Protein AF-A0A6L6PCW2-F1 (afdb_monomer)

InterPro domains:
  IPR013424 PEP-CTERM protein-sorting domain [PF07589] (324-346)
  IPR013424 PEP-CTERM protein-sorting domain [TIGR02595] (325-348)
  IPR026588 Choice-of-anchor A domain [PF20597] (72-314)
  IPR026588 Choice-of-anchor A domain [TIGR04215] (75-320)

Secondary structure (DSSP, 8-state):
------------------TTSSSSSSHHHHHHHHHHHHHHHHHHHHHHHTTSSSSTTS-----PPPPPPHHHHHHH-SEEEEEEEEESS-B-S-EEEEEEEE--EESSS--PPP-SS-SEEEEEEEEE--EEE-TT--EEEEEEE---EEETTS--EEESSS---THHHHHHHHHHHHHHHTPPPBSEEEE-S-GGGEEEEE-S-TTPEEEEEEEHHHHHT-SBEEEEE--SEEEEEEE--SS-SS--EEE--SB----STTGGGEEEEESS-SEEEESSEESEEEEEEEEEEESS-EES-EEEEEEEES--EE-----S-PPPP---SHHHHHHHHHHHHHHHHHHHTT-

Structure (mmCIF, N/CA/C/O backbone):
data_AF-A0A6L6PCW2-F1
#
_entry.id   AF-A0A6L6PCW2-F1
#
loop_
_atom_site.group_PDB
_atom_site.id
_atom_site.type_symbol
_atom_site.label_atom_id
_atom_site.label_alt_id
_atom_site.label_comp_id
_atom_site.label_asym_id
_atom_site.label_entity_id
_atom_site.label_seq_id
_atom_site.pdbx_PDB_ins_code
_atom_site.Cartn_x
_atom_site.Cartn_y
_atom_site.Cartn_z
_atom_site.occupancy
_atom_site.B_iso_or_equiv
_atom_site.auth_seq_id
_atom_site.auth_comp_id
_atom_site.auth_asym_id
_atom_site.auth_atom_id
_atom_site.pdbx_PDB_model_num
ATOM 1 N N . MET A 1 1 ? 15.221 -26.697 -112.611 1.00 39.97 1 MET A N 1
ATOM 2 C CA . MET A 1 1 ? 14.916 -28.064 -113.085 1.00 39.97 1 MET A CA 1
ATOM 3 C C . MET A 1 1 ? 13.738 -28.580 -112.277 1.00 39.97 1 MET A C 1
ATOM 5 O O . MET A 1 1 ? 13.744 -28.432 -111.066 1.00 39.97 1 MET A O 1
ATOM 9 N N . ALA A 1 2 ? 12.695 -29.015 -112.978 1.00 36.78 2 ALA A N 1
ATOM 10 C CA . ALA A 1 2 ? 11.359 -29.371 -112.488 1.00 36.78 2 ALA A CA 1
ATOM 11 C C . ALA A 1 2 ? 11.315 -30.821 -111.896 1.00 36.78 2 ALA A C 1
ATOM 13 O O . ALA A 1 2 ? 12.379 -31.428 -111.807 1.00 36.78 2 ALA A O 1
ATOM 14 N N . PRO A 1 3 ? 10.147 -31.467 -111.656 1.00 58.50 3 PRO A N 1
ATOM 15 C CA . PRO A 1 3 ? 9.115 -31.248 -110.613 1.00 58.50 3 PRO A CA 1
ATOM 16 C C . PRO A 1 3 ? 8.552 -32.595 -110.027 1.00 58.50 3 PRO A C 1
ATOM 18 O O . PRO A 1 3 ? 9.081 -33.658 -110.331 1.00 58.50 3 PRO A O 1
ATOM 21 N N . GLY A 1 4 ? 7.425 -32.580 -109.278 1.00 33.62 4 GLY A N 1
ATOM 22 C CA . GLY A 1 4 ? 6.479 -33.731 -109.146 1.00 33.62 4 GLY A CA 1
ATOM 23 C C . GLY A 1 4 ? 5.941 -34.003 -107.717 1.00 33.62 4 GLY A C 1
ATOM 24 O O . GLY A 1 4 ? 6.739 -34.365 -106.867 1.00 33.62 4 GLY A O 1
ATOM 25 N N . ILE A 1 5 ? 4.684 -33.697 -107.317 1.00 42.94 5 ILE A N 1
ATOM 26 C CA . ILE A 1 5 ? 3.360 -34.346 -107.609 1.00 42.94 5 ILE A CA 1
ATOM 27 C C . ILE A 1 5 ? 3.237 -35.749 -106.949 1.00 42.94 5 ILE A C 1
ATOM 29 O O . ILE A 1 5 ? 4.167 -36.525 -107.088 1.00 42.94 5 ILE A O 1
ATOM 33 N N . ALA A 1 6 ? 2.156 -36.272 -106.339 1.00 44.19 6 ALA A N 1
ATOM 34 C CA . ALA A 1 6 ? 0.897 -35.846 -105.701 1.00 44.19 6 ALA A CA 1
ATOM 35 C C . ALA A 1 6 ? 0.120 -37.133 -105.249 1.00 44.19 6 ALA A C 1
ATOM 37 O O . ALA A 1 6 ? 0.319 -38.189 -105.836 1.00 44.19 6 ALA A O 1
ATOM 38 N N . GLN A 1 7 ? -0.827 -36.994 -104.298 1.00 42.78 7 GLN A N 1
ATOM 39 C CA . GLN A 1 7 ? -2.126 -37.716 -104.127 1.00 42.78 7 GLN A CA 1
ATOM 40 C C . GLN A 1 7 ? -2.282 -39.243 -103.841 1.00 42.78 7 GLN A C 1
ATOM 42 O O . GLN A 1 7 ? -1.849 -40.080 -104.622 1.00 42.78 7 GLN A O 1
ATOM 47 N N . ARG A 1 8 ? -3.145 -39.575 -102.844 1.00 35.34 8 ARG A N 1
ATOM 48 C CA . ARG A 1 8 ? -4.395 -40.424 -102.885 1.00 35.34 8 ARG A CA 1
ATOM 49 C C . ARG A 1 8 ? -4.879 -40.742 -101.442 1.00 35.34 8 ARG A C 1
ATOM 51 O O . ARG A 1 8 ? -4.065 -41.176 -100.645 1.00 35.34 8 ARG A O 1
ATOM 58 N N . GLN A 1 9 ? -6.070 -40.357 -100.946 1.00 37.22 9 GLN A N 1
ATOM 59 C CA . GLN A 1 9 ? -7.490 -40.726 -101.218 1.00 37.22 9 GLN A CA 1
ATOM 60 C C . GLN A 1 9 ? -8.022 -42.002 -100.498 1.00 37.22 9 GLN A C 1
ATOM 62 O O . GLN A 1 9 ? -7.481 -43.080 -100.699 1.00 37.22 9 GLN A O 1
ATOM 67 N N . GLN A 1 10 ? -9.166 -41.814 -99.797 1.00 39.09 10 GLN A N 1
ATOM 68 C CA . GLN A 1 10 ? -10.304 -42.731 -99.483 1.00 39.09 10 GLN A CA 1
ATOM 69 C C . GLN A 1 10 ? -10.110 -43.853 -98.436 1.00 39.09 10 GLN A C 1
ATOM 71 O O . GLN A 1 10 ? -9.178 -44.632 -98.522 1.00 39.09 10 GLN A O 1
ATOM 76 N N . SER A 1 11 ? -10.875 -43.928 -97.330 1.00 43.06 11 SER A N 1
ATOM 77 C CA . SER A 1 11 ? -12.333 -44.160 -97.129 1.00 43.06 11 SER A CA 1
ATOM 78 C C . SER A 1 11 ? -12.817 -45.567 -97.521 1.00 43.06 11 SER A C 1
ATOM 80 O O . SER A 1 11 ? -12.962 -45.817 -98.712 1.00 43.06 11 SER A O 1
ATOM 82 N N . CYS A 1 12 ? -13.124 -46.445 -96.538 1.00 36.44 12 CYS A N 1
ATOM 83 C CA . CYS A 1 12 ? -14.249 -47.408 -96.592 1.00 36.44 12 CYS A CA 1
ATOM 84 C C . CYS A 1 12 ? -14.454 -48.287 -95.325 1.00 36.44 12 CYS A C 1
ATOM 86 O O . CYS A 1 12 ? -13.491 -48.775 -94.749 1.00 36.44 12 CYS A O 1
ATOM 88 N N . HIS A 1 13 ? -15.741 -48.545 -95.015 1.00 35.66 13 HIS A N 1
ATOM 89 C CA . HIS A 1 13 ? -16.377 -49.690 -94.307 1.00 35.66 13 HIS A CA 1
ATOM 90 C C . HIS A 1 13 ? -15.976 -50.042 -92.853 1.00 35.66 13 HIS A C 1
ATOM 92 O O . HIS A 1 13 ? -14.839 -50.380 -92.573 1.00 35.66 13 HIS A O 1
ATOM 98 N N . LYS A 1 14 ? -16.831 -49.969 -91.813 1.00 42.88 14 LYS A N 1
ATOM 99 C CA . LYS A 1 14 ? -18.214 -50.459 -91.544 1.00 42.88 14 LYS A CA 1
ATOM 100 C C . LYS A 1 14 ? -18.332 -51.998 -91.413 1.00 42.88 14 LYS A C 1
ATOM 102 O O . LYS A 1 14 ? -18.253 -52.703 -92.407 1.00 42.88 14 LYS A O 1
ATOM 107 N N . ASN A 1 15 ? -18.673 -52.433 -90.187 1.00 44.06 15 ASN A N 1
ATOM 108 C CA . ASN A 1 15 ? -19.209 -53.736 -89.732 1.00 44.06 15 ASN A CA 1
ATOM 109 C C . ASN A 1 15 ? -18.279 -54.961 -89.592 1.00 44.06 15 ASN A C 1
ATOM 111 O O . ASN A 1 15 ? -18.190 -55.765 -90.509 1.00 44.06 15 ASN A O 1
ATOM 115 N N . ILE A 1 16 ? -17.809 -55.232 -88.361 1.00 44.75 16 ILE A N 1
ATOM 116 C CA . ILE A 1 16 ? -17.798 -56.595 -87.783 1.00 44.75 16 ILE A CA 1
ATOM 117 C C . ILE A 1 16 ? -18.311 -56.522 -86.340 1.00 44.75 16 ILE A C 1
ATOM 119 O O . ILE A 1 16 ? -17.852 -55.737 -85.515 1.00 44.75 16 ILE A O 1
ATOM 123 N N . SER A 1 17 ? -19.327 -57.336 -86.080 1.00 44.72 17 SER A N 1
ATOM 124 C CA . SER A 1 17 ? -20.213 -57.302 -84.927 1.00 44.72 17 SER A CA 1
ATOM 125 C C . SER A 1 17 ? -19.959 -58.472 -83.963 1.00 44.72 17 SER A C 1
ATOM 127 O O . SER A 1 17 ? -19.547 -59.545 -84.387 1.00 44.72 17 SER A O 1
ATOM 129 N N . ARG A 1 18 ? -20.364 -58.282 -82.701 1.00 46.75 18 ARG A N 1
ATOM 130 C CA . ARG A 1 18 ? -21.086 -59.265 -81.856 1.00 46.75 18 ARG A CA 1
ATOM 131 C C . ARG A 1 18 ? -20.381 -60.429 -81.137 1.00 46.75 18 ARG A C 1
ATOM 133 O O . ARG A 1 18 ? -21.053 -61.052 -80.325 1.00 46.75 18 ARG A O 1
ATOM 140 N N . SER A 1 19 ? -19.072 -60.652 -81.235 1.00 44.97 19 SER A N 1
ATOM 141 C CA . SER A 1 19 ? -18.446 -61.794 -80.513 1.00 44.97 19 SER A CA 1
ATOM 142 C C . SER A 1 19 ? -17.857 -61.503 -79.117 1.00 44.97 19 SER A C 1
ATOM 144 O O . SER A 1 19 ? -17.271 -62.392 -78.510 1.00 44.97 19 SER A O 1
ATOM 146 N N . LYS A 1 20 ? -17.990 -60.286 -78.565 1.00 43.00 20 LYS A N 1
ATOM 147 C CA . LYS A 1 20 ? -17.340 -59.905 -77.284 1.00 43.00 20 LYS A CA 1
ATOM 148 C C . LYS A 1 20 ? -18.228 -59.964 -76.030 1.00 43.00 20 LYS A C 1
ATOM 150 O O . LYS A 1 20 ? -17.746 -5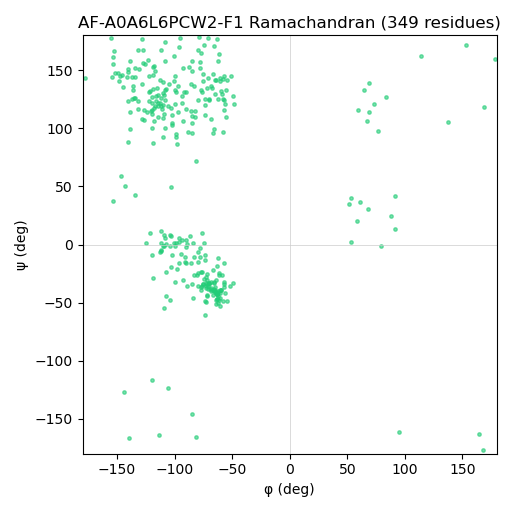9.651 -74.946 1.00 43.00 20 LYS A O 1
ATOM 155 N N . LEU A 1 21 ? -19.499 -60.363 -76.135 1.00 45.53 21 LEU A N 1
ATOM 156 C CA . LEU A 1 21 ? -20.468 -60.138 -75.049 1.00 45.53 21 LEU A CA 1
ATOM 157 C C . LEU A 1 21 ? -20.652 -61.300 -74.050 1.00 45.53 21 LEU A C 1
ATOM 159 O O . LEU A 1 21 ? -21.297 -61.098 -73.030 1.00 45.53 21 LEU A O 1
ATOM 163 N N . LEU A 1 22 ? -20.086 -62.492 -74.271 1.00 42.53 22 LEU A N 1
ATOM 164 C CA . LEU A 1 22 ? -20.399 -63.663 -73.424 1.00 42.53 22 LEU A CA 1
ATOM 165 C C . LEU A 1 22 ? -19.262 -64.188 -72.532 1.00 42.53 22 LEU A C 1
ATOM 167 O O . LEU A 1 22 ? -19.518 -65.024 -71.676 1.00 42.53 22 LEU A O 1
ATOM 171 N N . ILE A 1 23 ? -18.038 -63.659 -72.630 1.00 43.59 23 ILE A N 1
ATOM 172 C CA . ILE A 1 23 ? -16.914 -64.097 -71.768 1.00 43.59 23 ILE A CA 1
ATOM 173 C C . ILE A 1 23 ? -16.726 -63.183 -70.538 1.00 43.59 23 ILE A C 1
ATOM 175 O O . ILE A 1 23 ? -16.109 -63.574 -69.550 1.00 43.59 23 ILE A O 1
ATOM 179 N N . SER A 1 24 ? -17.320 -61.986 -70.527 1.00 41.59 24 SER A N 1
ATOM 180 C CA . SER A 1 24 ? -17.032 -60.982 -69.491 1.00 41.59 24 SER A CA 1
ATOM 181 C C . SER A 1 24 ? -17.923 -61.042 -68.241 1.00 41.59 24 SER A C 1
ATOM 183 O O . SER A 1 24 ? -17.712 -60.256 -67.318 1.00 41.59 24 SER A O 1
ATOM 185 N N . VAL A 1 25 ? -18.913 -61.942 -68.177 1.00 45.19 25 VAL A N 1
ATOM 186 C CA . VAL A 1 25 ? -19.910 -61.942 -67.084 1.00 45.19 25 VAL A CA 1
ATOM 187 C C . VAL A 1 25 ? -19.515 -62.855 -65.913 1.00 45.19 25 VAL A C 1
ATOM 189 O O . VAL A 1 25 ? -19.784 -62.522 -64.762 1.00 45.19 25 VAL A O 1
ATOM 192 N N . SER A 1 26 ? -18.789 -63.954 -66.145 1.00 44.38 26 SER A N 1
ATOM 193 C CA . SER A 1 26 ? -18.484 -64.920 -65.070 1.00 44.38 26 SER A CA 1
ATOM 194 C C . SER A 1 26 ? -17.247 -64.584 -64.224 1.00 44.38 26 SER A C 1
ATOM 196 O O . SER A 1 26 ? -17.112 -65.109 -63.120 1.00 44.38 26 SER A O 1
ATOM 198 N N . PHE A 1 27 ? -16.366 -63.681 -64.673 1.00 44.06 27 PHE A N 1
ATOM 199 C CA . PHE A 1 27 ? -15.178 -63.275 -63.898 1.00 44.06 27 PHE A CA 1
ATOM 200 C C . PHE A 1 27 ? -15.477 -62.180 -62.855 1.00 44.06 27 PHE A C 1
ATOM 202 O O . PHE A 1 27 ? -14.817 -62.105 -61.819 1.00 44.06 27 PHE A O 1
ATOM 209 N N . GLY A 1 28 ? -16.510 -61.360 -63.085 1.00 42.16 28 GLY A N 1
ATOM 210 C CA . GLY A 1 28 ? -16.837 -60.214 -62.228 1.00 42.16 28 GLY A CA 1
ATOM 211 C C . GLY A 1 28 ? -17.516 -60.568 -60.901 1.00 42.16 28 GLY A C 1
ATOM 212 O O . GLY A 1 28 ? -17.425 -59.797 -59.945 1.00 42.16 28 GLY A O 1
ATOM 213 N N . LEU A 1 29 ? -18.177 -61.727 -60.805 1.00 41.62 29 LEU A N 1
ATOM 214 C CA . LEU A 1 29 ? -18.977 -62.068 -59.622 1.00 41.62 29 LEU A CA 1
ATOM 215 C C . LEU A 1 29 ? -18.144 -62.690 -58.488 1.00 41.62 29 LEU A C 1
ATOM 217 O O . LEU A 1 29 ? -18.390 -62.395 -57.320 1.00 41.62 29 LEU A O 1
ATOM 221 N N . LYS A 1 30 ? -17.104 -63.478 -58.810 1.00 45.72 30 LYS A N 1
ATOM 222 C CA . LYS A 1 30 ? -16.202 -64.063 -57.797 1.00 45.72 30 LYS A CA 1
ATOM 223 C C . LYS A 1 30 ? -15.318 -63.014 -57.116 1.00 45.72 30 LYS A C 1
ATOM 225 O O . LYS A 1 30 ? -15.145 -63.073 -55.906 1.00 45.72 30 LYS A O 1
ATOM 230 N N . TRP A 1 31 ? -14.828 -62.017 -57.855 1.00 43.19 31 TRP A N 1
ATOM 231 C CA . TRP A 1 31 ? -14.003 -60.941 -57.285 1.00 43.19 31 TRP A CA 1
ATOM 232 C C . TRP A 1 31 ? -14.785 -60.013 -56.349 1.00 43.19 31 TRP A C 1
ATOM 234 O O . TRP A 1 31 ? -14.243 -59.532 -55.356 1.00 43.19 31 TRP A O 1
ATOM 244 N N . ARG A 1 32 ? -16.076 -59.794 -56.621 1.00 48.28 32 ARG A N 1
ATOM 245 C CA . ARG A 1 32 ? -16.914 -58.907 -55.804 1.00 48.28 32 ARG A CA 1
ATOM 246 C C . ARG A 1 32 ? -17.253 -59.484 -54.430 1.00 48.28 32 ARG A C 1
ATOM 248 O O . ARG A 1 32 ? -17.358 -58.709 -53.486 1.00 48.28 32 ARG A O 1
ATOM 255 N N . LEU A 1 33 ? -17.361 -60.807 -54.286 1.00 45.34 33 LEU A N 1
ATOM 256 C CA . LEU A 1 33 ? -17.686 -61.430 -52.997 1.00 45.34 33 LEU A CA 1
ATOM 257 C C . LEU A 1 33 ? -16.469 -61.526 -52.058 1.00 45.34 33 LEU A C 1
ATOM 259 O O . LEU A 1 33 ? -16.601 -61.320 -50.854 1.00 45.34 33 LEU A O 1
ATOM 263 N N . THR A 1 34 ? -15.270 -61.769 -52.599 1.00 48.59 34 THR A N 1
ATOM 264 C CA . THR A 1 34 ? -14.033 -61.837 -51.799 1.00 48.59 34 THR A CA 1
ATOM 265 C C . THR A 1 34 ? -13.581 -60.454 -51.322 1.00 48.59 34 THR A C 1
ATOM 267 O O . THR A 1 34 ? -13.124 -60.328 -50.189 1.00 48.59 34 THR A O 1
ATOM 270 N N . LEU A 1 35 ? -13.778 -59.404 -52.132 1.00 46.81 35 LEU A N 1
ATOM 271 C CA . LEU A 1 35 ? -13.475 -58.020 -51.748 1.00 46.81 35 LEU A CA 1
ATOM 272 C C . LEU A 1 35 ? -14.444 -57.491 -50.671 1.00 46.81 35 LEU A C 1
ATOM 274 O O . LEU A 1 35 ? -14.038 -56.734 -49.795 1.00 46.81 35 LEU A O 1
ATOM 278 N N . PHE A 1 36 ? -15.713 -57.917 -50.688 1.00 49.19 36 PHE A N 1
ATOM 279 C CA . PHE A 1 36 ? -16.704 -57.499 -49.686 1.00 49.19 36 PHE A CA 1
ATOM 280 C C . PHE A 1 36 ? -16.479 -58.134 -48.304 1.00 49.19 36 PHE A C 1
ATOM 282 O O . PHE A 1 36 ? -16.749 -57.492 -47.287 1.00 49.19 36 PHE A O 1
ATOM 289 N N . LEU A 1 37 ? -15.967 -59.371 -48.233 1.00 48.09 37 LEU A N 1
ATOM 290 C CA . LEU A 1 37 ? -15.667 -60.018 -46.949 1.0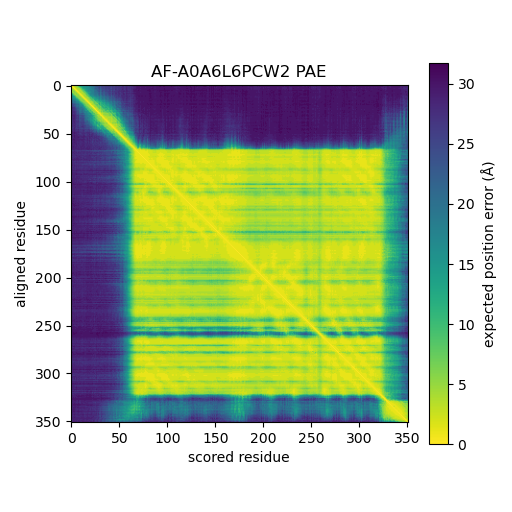0 48.09 37 LEU A CA 1
ATOM 291 C C . LEU A 1 37 ? -14.368 -59.501 -46.309 1.00 48.09 37 LEU A C 1
ATOM 293 O O . LEU A 1 37 ? -14.313 -59.349 -45.089 1.00 48.09 37 LEU A O 1
ATOM 297 N N . THR A 1 38 ? -13.336 -59.187 -47.100 1.00 45.66 38 THR A N 1
ATOM 298 C CA . THR A 1 38 ? -12.069 -58.652 -46.570 1.00 45.66 38 THR A CA 1
ATOM 299 C C . THR A 1 38 ? -12.182 -57.185 -46.163 1.00 45.66 38 THR A C 1
ATOM 301 O O . THR A 1 38 ? -11.612 -56.804 -45.140 1.00 45.66 38 THR A O 1
ATOM 304 N N . LEU A 1 39 ? -12.985 -56.380 -46.871 1.00 43.94 39 LEU A N 1
ATOM 305 C CA . LEU A 1 39 ? -13.234 -54.982 -46.509 1.00 43.94 39 LEU A CA 1
ATOM 306 C C . LEU A 1 39 ? -14.035 -54.860 -45.199 1.00 43.94 39 LEU A C 1
ATOM 308 O O . LEU A 1 39 ? -13.695 -54.037 -44.355 1.00 43.94 39 LEU A O 1
ATOM 312 N N . ASN A 1 40 ? -15.027 -55.726 -44.960 1.00 43.25 40 ASN A N 1
ATOM 313 C CA . ASN A 1 40 ? -15.796 -55.713 -43.707 1.00 43.25 40 ASN A CA 1
ATOM 314 C C . ASN A 1 40 ? -14.988 -56.191 -42.488 1.00 43.25 40 ASN A C 1
ATOM 316 O O . ASN A 1 40 ? -15.167 -55.658 -41.392 1.00 43.25 40 ASN A O 1
ATOM 320 N N . LEU A 1 41 ? -14.058 -57.142 -42.657 1.00 45.84 41 LEU A N 1
ATOM 321 C CA . LEU A 1 41 ? -13.155 -57.542 -41.569 1.00 45.84 41 LEU A CA 1
ATOM 322 C C . LEU A 1 41 ? -12.122 -56.451 -41.237 1.00 45.84 41 LEU A C 1
ATOM 324 O O . LEU A 1 41 ? -11.768 -56.285 -40.069 1.00 45.84 41 LEU A O 1
ATOM 328 N N . LEU A 1 42 ? -11.663 -55.690 -42.238 1.00 45.09 42 LEU A N 1
ATOM 329 C CA . LEU A 1 42 ? -10.766 -54.546 -42.043 1.00 45.09 42 LEU A CA 1
ATOM 330 C C . LEU A 1 42 ? -11.488 -53.343 -41.424 1.00 45.09 42 LEU A C 1
ATOM 332 O O . LEU A 1 42 ? -10.923 -52.709 -40.540 1.00 45.09 42 LEU A O 1
ATOM 336 N N . ILE A 1 43 ? -12.745 -53.083 -41.795 1.00 48.94 43 ILE A N 1
ATOM 337 C CA . ILE A 1 43 ? -13.569 -52.028 -41.183 1.00 48.94 43 ILE A CA 1
ATOM 338 C C . ILE A 1 43 ? -13.918 -52.385 -39.729 1.00 48.94 43 ILE A C 1
ATOM 340 O O . ILE A 1 43 ? -13.811 -51.531 -38.855 1.00 48.94 43 ILE A O 1
ATOM 344 N N . MET A 1 44 ? -14.230 -53.648 -39.415 1.00 45.62 44 MET A N 1
ATOM 345 C CA . MET A 1 44 ? -14.487 -54.069 -38.027 1.00 45.62 44 MET A CA 1
ATOM 346 C C . MET A 1 44 ? -13.226 -54.132 -37.150 1.00 45.62 44 MET A C 1
ATOM 348 O O . MET A 1 44 ? -13.326 -53.934 -35.938 1.00 45.62 44 MET A O 1
ATOM 352 N N . ARG A 1 45 ? -12.037 -54.372 -37.723 1.00 47.22 45 ARG A N 1
ATOM 353 C CA . ARG A 1 45 ? -10.765 -54.253 -36.989 1.00 47.22 45 ARG A CA 1
ATOM 354 C C . ARG A 1 45 ? -10.344 -52.792 -36.826 1.00 47.22 45 ARG A C 1
ATOM 356 O O . ARG A 1 45 ? -9.948 -52.424 -35.731 1.00 47.22 45 ARG A O 1
ATOM 363 N N . ALA A 1 46 ? -10.534 -51.945 -37.838 1.00 42.44 46 ALA A N 1
ATOM 364 C CA . ALA A 1 46 ? -10.284 -50.509 -37.735 1.00 42.44 46 ALA A CA 1
ATOM 365 C C . ALA A 1 46 ? -11.237 -49.819 -36.741 1.00 42.44 46 ALA A C 1
ATOM 367 O O . ALA A 1 46 ? -10.788 -48.972 -35.978 1.00 42.44 46 ALA A O 1
ATOM 368 N N . LEU A 1 47 ? -12.511 -50.226 -36.650 1.00 40.03 47 LEU A N 1
ATOM 369 C CA . LEU A 1 47 ? -13.441 -49.660 -35.661 1.00 40.03 47 LEU A CA 1
ATOM 370 C C . LEU A 1 47 ? -13.152 -50.088 -34.214 1.00 40.03 47 LEU A C 1
ATOM 372 O O . LEU A 1 47 ? -13.490 -49.348 -33.295 1.00 40.03 47 LEU A O 1
ATOM 376 N N . LYS A 1 48 ? -12.517 -51.246 -33.983 1.00 38.69 48 LYS A N 1
ATOM 377 C CA . LYS A 1 48 ? -12.128 -51.664 -32.623 1.00 38.69 48 LYS A CA 1
ATOM 378 C C . LYS A 1 48 ? -10.835 -51.002 -32.144 1.00 38.69 48 LYS A C 1
ATOM 380 O O . LYS A 1 48 ? -10.688 -50.796 -30.944 1.00 38.69 48 LYS A O 1
ATOM 385 N N . THR A 1 49 ? -9.942 -50.604 -33.050 1.00 40.31 49 THR A N 1
ATOM 386 C CA . THR A 1 49 ? -8.706 -49.885 -32.692 1.00 40.31 49 THR A CA 1
ATOM 387 C C . THR A 1 49 ? -8.864 -48.359 -32.691 1.00 40.31 49 THR A C 1
ATOM 389 O O . THR A 1 49 ? -8.047 -47.676 -32.087 1.00 40.31 49 THR A O 1
ATOM 392 N N . LEU A 1 50 ? -9.930 -47.804 -33.287 1.00 38.66 50 LEU A N 1
ATOM 393 C CA . LEU A 1 50 ? -10.206 -46.355 -33.296 1.00 38.66 50 LEU A CA 1
ATOM 394 C C . LEU A 1 50 ? -11.053 -45.863 -32.101 1.00 38.66 50 LEU A C 1
ATOM 396 O O . LEU A 1 50 ? -11.349 -44.676 -32.002 1.00 38.66 50 LEU A O 1
ATOM 400 N N . ALA A 1 51 ? -11.443 -46.753 -31.184 1.00 42.66 51 ALA A N 1
ATOM 401 C CA . ALA A 1 51 ? -12.257 -46.412 -30.010 1.00 42.66 51 ALA A CA 1
ATOM 402 C C . ALA A 1 51 ? -11.449 -46.247 -28.704 1.00 42.66 51 ALA A C 1
ATOM 404 O O . ALA A 1 51 ? -12.030 -45.934 -27.667 1.00 42.66 51 ALA A O 1
ATOM 405 N N . ILE A 1 52 ? -10.123 -46.445 -28.732 1.00 45.72 52 ILE A N 1
ATOM 406 C CA . ILE A 1 52 ? -9.254 -46.380 -27.535 1.00 45.72 52 ILE A CA 1
ATOM 407 C C . ILE A 1 52 ? -8.301 -45.165 -27.568 1.00 45.72 52 ILE A C 1
ATOM 409 O O . ILE A 1 52 ? -7.638 -44.864 -26.581 1.00 45.72 52 ILE A O 1
ATOM 413 N N . SER A 1 53 ? -8.282 -44.383 -28.653 1.00 40.72 53 SER A N 1
ATOM 414 C CA . SER A 1 53 ? -7.346 -43.253 -28.814 1.00 40.72 53 SER A CA 1
ATOM 415 C C . SER A 1 53 ? -7.963 -41.861 -28.610 1.00 40.72 53 SER A C 1
ATOM 417 O O . SER A 1 53 ? -7.245 -40.871 -28.689 1.00 40.72 53 SER A O 1
ATOM 419 N N . THR A 1 54 ? -9.266 -41.747 -28.331 1.00 42.22 54 THR A N 1
ATOM 420 C CA . THR A 1 54 ? -9.986 -40.454 -28.269 1.00 42.22 54 THR A CA 1
ATOM 421 C C . THR A 1 54 ? -10.396 -39.995 -26.865 1.00 42.22 54 THR A C 1
ATOM 423 O O . THR A 1 54 ? -11.046 -38.963 -26.739 1.00 42.22 54 THR A O 1
ATOM 426 N N . VAL A 1 55 ? -10.004 -40.701 -25.796 1.00 42.97 55 VAL A N 1
ATOM 427 C CA . VAL A 1 55 ? -10.346 -40.313 -24.404 1.00 42.97 55 VAL A CA 1
ATOM 428 C C . VAL A 1 55 ? -9.124 -39.870 -23.577 1.00 42.97 55 VAL A C 1
ATOM 430 O O . VAL A 1 55 ? -9.286 -39.345 -22.483 1.00 42.97 55 VAL A O 1
ATOM 433 N N . ALA A 1 56 ? -7.898 -39.992 -24.099 1.00 43.34 56 ALA A N 1
ATOM 434 C CA . ALA A 1 56 ? -6.675 -39.603 -23.379 1.00 43.34 56 ALA A CA 1
ATOM 435 C C . ALA A 1 56 ? -6.227 -38.140 -23.604 1.00 43.34 56 ALA A C 1
ATOM 437 O O . ALA A 1 56 ? -5.183 -37.741 -23.099 1.00 43.34 56 ALA A O 1
ATOM 438 N N . SER A 1 57 ? -6.988 -37.333 -24.349 1.00 44.91 57 SER A N 1
ATOM 439 C CA . SER A 1 57 ? -6.666 -35.924 -24.641 1.00 44.91 57 SER A CA 1
ATOM 440 C C . SER A 1 57 ? -7.341 -34.909 -23.706 1.00 44.91 57 SER A C 1
ATOM 442 O O . SER A 1 57 ? -7.196 -33.706 -23.905 1.00 44.91 57 SER A O 1
ATOM 444 N N . LEU A 1 58 ? -8.053 -35.357 -22.668 1.00 47.41 58 LEU A N 1
ATOM 445 C CA . LEU A 1 58 ? -8.667 -34.480 -21.669 1.00 47.41 58 LEU A CA 1
ATOM 446 C C . LEU A 1 58 ? -7.933 -34.623 -20.331 1.00 47.41 58 LEU A C 1
ATOM 448 O O . LEU A 1 58 ? -7.924 -35.698 -19.742 1.00 47.41 58 LEU A O 1
ATOM 452 N N . ALA A 1 59 ? -7.383 -33.501 -19.862 1.00 47.09 59 ALA A N 1
ATOM 453 C CA . ALA A 1 59 ? -6.709 -33.288 -18.578 1.00 47.09 59 ALA A CA 1
ATOM 454 C C . ALA A 1 59 ? -5.183 -33.498 -18.524 1.00 47.09 59 ALA A C 1
ATOM 456 O O . ALA A 1 59 ? -4.648 -33.925 -17.507 1.00 47.09 59 ALA A O 1
ATOM 457 N N . ALA A 1 60 ? -4.450 -33.040 -19.542 1.00 41.69 60 ALA A N 1
ATOM 458 C CA . ALA A 1 60 ? -3.220 -32.304 -19.241 1.00 41.69 60 ALA A CA 1
ATOM 459 C C . ALA A 1 60 ? -3.625 -30.861 -18.903 1.00 41.69 60 ALA A C 1
ATOM 461 O O . ALA A 1 60 ? -3.484 -29.954 -19.718 1.00 41.69 60 ALA A O 1
ATOM 462 N N . VAL A 1 61 ? -4.238 -30.659 -17.732 1.00 47.72 61 VAL A N 1
ATOM 463 C CA . VAL A 1 61 ? -4.362 -29.306 -17.185 1.00 47.72 61 VAL A CA 1
ATOM 464 C C . VAL A 1 61 ? -2.931 -28.933 -16.833 1.00 47.72 61 VAL A C 1
ATOM 466 O O . VAL A 1 61 ? -2.342 -29.546 -15.944 1.00 47.72 61 VAL A O 1
ATOM 469 N N . SER A 1 62 ? -2.326 -28.022 -17.594 1.00 44.28 62 SER A N 1
ATOM 470 C CA . SER A 1 62 ? -1.077 -27.391 -17.180 1.00 44.28 62 SER A CA 1
ATOM 471 C C . SER A 1 62 ? -1.277 -26.942 -15.739 1.00 44.28 62 SER A C 1
ATOM 473 O O . SER A 1 62 ? -2.226 -26.200 -15.477 1.00 44.28 62 SER A O 1
ATOM 475 N N . ALA A 1 63 ? -0.452 -27.435 -14.814 1.00 40.19 63 ALA A N 1
ATOM 476 C CA . ALA A 1 63 ? -0.401 -26.899 -13.466 1.00 40.19 63 ALA A CA 1
ATOM 477 C C . ALA A 1 63 ? -0.059 -25.414 -13.615 1.00 40.19 63 ALA A C 1
ATOM 479 O O . ALA A 1 63 ? 1.089 -25.059 -13.875 1.00 40.19 63 ALA A O 1
ATOM 480 N N . GLN A 1 64 ? -1.082 -24.560 -13.593 1.00 48.59 64 GLN A N 1
ATOM 481 C CA . GLN A 1 64 ? -0.890 -23.122 -13.560 1.00 48.59 64 GLN A CA 1
ATOM 482 C C . GLN A 1 64 ? -0.074 -22.848 -12.303 1.00 48.59 64 GLN A C 1
ATOM 484 O O . GLN A 1 64 ? -0.394 -23.380 -11.237 1.00 48.59 64 GLN A O 1
ATOM 489 N N . ALA A 1 65 ? 1.013 -22.086 -12.447 1.00 53.53 65 ALA A N 1
ATOM 490 C CA . ALA A 1 65 ? 1.757 -21.602 -11.298 1.00 53.53 65 ALA A CA 1
ATOM 491 C C . ALA A 1 65 ? 0.749 -20.989 -10.319 1.00 53.53 65 ALA A C 1
ATOM 493 O O . ALA A 1 65 ? -0.114 -20.210 -10.732 1.00 53.53 65 ALA A O 1
ATOM 494 N N . ALA A 1 66 ? 0.798 -21.418 -9.058 1.00 64.12 66 ALA A N 1
ATOM 495 C CA . ALA A 1 66 ? -0.111 -20.895 -8.054 1.00 64.12 66 ALA A CA 1
ATOM 496 C C . ALA A 1 66 ? 0.074 -19.374 -7.989 1.00 64.12 66 ALA A C 1
ATOM 498 O O . ALA A 1 66 ? 1.195 -18.893 -7.826 1.00 64.12 66 ALA A O 1
ATOM 499 N N . SER A 1 67 ? -1.018 -18.628 -8.152 1.00 80.12 67 SER A N 1
ATOM 500 C CA . SER A 1 67 ? -1.016 -17.179 -7.971 1.00 80.12 67 SER A CA 1
ATOM 501 C C . SER A 1 67 ? -0.542 -16.843 -6.560 1.00 80.12 67 SER A C 1
ATOM 503 O O . SER A 1 67 ? -0.909 -17.541 -5.609 1.00 80.12 67 SER A O 1
ATOM 505 N N . LEU A 1 68 ? 0.229 -15.764 -6.413 1.00 90.75 68 LEU A N 1
ATOM 506 C CA . LEU A 1 68 ? 0.624 -15.276 -5.097 1.00 90.75 68 LEU A CA 1
ATOM 507 C C . LEU A 1 68 ? -0.619 -15.025 -4.234 1.00 90.75 68 LEU A C 1
ATOM 509 O O . LEU A 1 68 ? -1.593 -14.407 -4.662 1.00 90.75 68 LEU A O 1
ATOM 513 N N . THR A 1 69 ? -0.585 -15.504 -2.999 1.00 93.50 69 THR A N 1
ATOM 514 C CA . THR A 1 69 ? -1.572 -15.144 -1.978 1.00 93.50 69 THR A CA 1
ATOM 515 C C . THR A 1 69 ? -1.254 -13.762 -1.411 1.00 93.50 69 THR A C 1
ATOM 517 O O . THR A 1 69 ? -0.097 -13.338 -1.394 1.00 93.50 69 THR A O 1
ATOM 520 N N . SER A 1 70 ? -2.250 -13.072 -0.851 1.00 94.88 70 SER A N 1
ATOM 521 C CA . SER A 1 70 ? -2.040 -11.771 -0.198 1.00 94.88 70 SER A CA 1
ATOM 522 C C . SER A 1 70 ? -1.009 -11.876 0.933 1.00 94.88 70 SER A C 1
ATOM 524 O O . SER A 1 70 ? -0.168 -10.999 1.077 1.00 94.88 70 SER A O 1
ATOM 526 N N . SER A 1 71 ? -0.989 -12.991 1.676 1.00 94.44 71 SER A N 1
ATOM 527 C CA . SER A 1 71 ? 0.028 -13.247 2.708 1.00 94.44 71 SER A CA 1
ATOM 528 C C . SER A 1 71 ? 1.443 -13.346 2.132 1.00 94.44 71 SER A C 1
ATOM 530 O O . SER A 1 71 ? 2.369 -12.771 2.701 1.00 94.44 71 SER A O 1
ATOM 532 N N . GLN A 1 72 ? 1.631 -14.035 1.001 1.00 94.94 72 GLN A N 1
ATOM 533 C CA . GLN A 1 72 ? 2.936 -14.076 0.333 1.00 94.94 72 GLN A CA 1
ATOM 534 C C . GLN A 1 72 ? 3.358 -12.680 -0.124 1.00 94.94 72 GLN A C 1
ATOM 536 O O . GLN A 1 72 ? 4.517 -12.317 0.056 1.00 94.94 72 GLN A O 1
ATOM 541 N N . ILE A 1 73 ? 2.422 -11.881 -0.639 1.00 97.12 73 ILE A N 1
ATOM 542 C CA . ILE A 1 73 ? 2.716 -10.519 -1.087 1.00 97.12 73 ILE A CA 1
ATOM 543 C C . ILE A 1 73 ? 3.153 -9.636 0.090 1.00 97.12 73 ILE A C 1
ATOM 545 O O . ILE A 1 73 ? 4.237 -9.059 0.040 1.00 97.12 73 ILE A O 1
ATOM 549 N N . LEU A 1 74 ? 2.383 -9.607 1.183 1.00 96.69 74 LEU A N 1
ATOM 550 C CA . LEU A 1 74 ? 2.696 -8.805 2.377 1.00 96.69 74 LEU A CA 1
ATOM 551 C C . LEU A 1 74 ? 4.001 -9.215 3.087 1.00 96.69 74 LEU A C 1
ATOM 553 O O . LEU A 1 74 ? 4.527 -8.455 3.898 1.00 96.69 74 LEU A O 1
ATOM 557 N N . ASN A 1 75 ? 4.507 -10.423 2.821 1.00 95.31 75 ASN A N 1
ATOM 558 C CA . ASN A 1 75 ? 5.748 -10.934 3.403 1.00 95.31 75 ASN A CA 1
ATOM 559 C C . ASN A 1 75 ? 6.972 -10.785 2.494 1.00 95.31 75 ASN A C 1
ATOM 561 O O . ASN A 1 75 ? 8.094 -10.887 2.984 1.00 95.31 75 ASN A O 1
ATOM 565 N N . GLN A 1 76 ? 6.791 -10.633 1.183 1.00 96.12 76 GLN A N 1
ATOM 566 C CA . GLN A 1 76 ? 7.897 -10.605 0.216 1.00 96.12 76 GLN A CA 1
ATOM 567 C C . GLN A 1 76 ? 8.164 -9.210 -0.353 1.00 96.12 76 GLN A C 1
ATOM 569 O O . GLN A 1 76 ? 9.277 -8.949 -0.820 1.00 96.12 76 GLN A O 1
ATOM 574 N N . PHE A 1 77 ? 7.158 -8.336 -0.325 1.00 97.81 77 PHE A N 1
ATOM 575 C CA . PHE A 1 77 ? 7.190 -7.017 -0.943 1.00 97.81 77 PHE A CA 1
ATOM 576 C C . PHE A 1 77 ? 7.005 -5.921 0.095 1.00 97.81 77 PHE A C 1
ATOM 578 O O . PHE A 1 77 ? 6.363 -6.123 1.120 1.00 97.81 77 PHE A O 1
ATOM 585 N N . ASN A 1 78 ? 7.561 -4.753 -0.209 1.00 97.81 78 ASN A N 1
ATOM 586 C CA . ASN A 1 78 ? 7.395 -3.532 0.568 1.00 97.81 78 ASN A CA 1
ATOM 587 C C . ASN A 1 78 ? 6.338 -2.625 -0.073 1.00 97.81 78 ASN A C 1
ATOM 589 O O . ASN A 1 78 ? 5.591 -1.965 0.645 1.00 97.81 78 ASN A O 1
ATOM 593 N N . ALA A 1 79 ? 6.214 -2.645 -1.405 1.00 98.25 79 ALA A N 1
ATOM 594 C CA . ALA A 1 79 ? 5.158 -1.918 -2.097 1.00 98.25 79 ALA A CA 1
ATOM 595 C C . ALA A 1 79 ? 4.663 -2.609 -3.377 1.00 98.25 79 ALA A C 1
ATOM 597 O O . ALA A 1 79 ? 5.445 -3.199 -4.128 1.00 98.25 79 ALA A O 1
ATOM 598 N N . VAL A 1 80 ? 3.361 -2.474 -3.636 1.00 98.75 80 VAL A N 1
ATOM 599 C CA . VAL A 1 80 ? 2.678 -2.832 -4.885 1.00 98.75 80 VAL A CA 1
ATOM 600 C C . VAL A 1 80 ? 1.890 -1.615 -5.365 1.00 98.75 80 VAL A C 1
ATOM 602 O O . VAL A 1 80 ? 0.943 -1.195 -4.709 1.00 98.75 80 VAL A O 1
ATOM 605 N N . ILE A 1 81 ? 2.254 -1.057 -6.518 1.00 98.81 81 ILE A N 1
ATOM 606 C CA . ILE A 1 81 ? 1.655 0.173 -7.049 1.00 98.81 81 ILE A CA 1
ATOM 607 C C . ILE A 1 81 ? 1.094 -0.087 -8.452 1.00 98.81 81 ILE A C 1
ATOM 609 O O . ILE A 1 81 ? 1.840 -0.390 -9.384 1.00 98.81 81 ILE A O 1
ATOM 613 N N . THR A 1 82 ? -0.227 -0.011 -8.628 1.00 98.75 82 THR A N 1
ATOM 614 C CA . THR A 1 82 ? -0.887 -0.425 -9.888 1.00 98.75 82 THR A CA 1
ATOM 615 C C . THR A 1 82 ? -0.798 0.616 -11.008 1.00 98.75 82 THR A C 1
ATOM 617 O O . THR A 1 82 ? -1.016 0.293 -12.178 1.00 98.75 82 THR A O 1
ATOM 620 N N . GLY A 1 83 ? -0.432 1.846 -10.667 1.00 98.69 83 GLY A N 1
ATOM 621 C CA . GLY A 1 83 ? -0.198 2.973 -11.557 1.00 98.69 83 GLY A CA 1
ATOM 622 C C . GLY A 1 83 ? 1.237 3.477 -11.434 1.00 98.69 83 GLY A C 1
ATOM 623 O O . GLY A 1 83 ? 2.184 2.773 -11.790 1.00 98.69 83 GLY A O 1
ATOM 624 N N . ASN A 1 84 ? 1.405 4.718 -10.982 1.00 98.62 84 ASN A N 1
ATOM 625 C CA . ASN A 1 84 ? 2.678 5.428 -11.084 1.00 98.62 84 ASN A CA 1
ATOM 626 C C . ASN A 1 84 ? 3.416 5.508 -9.745 1.00 98.62 84 ASN A C 1
ATOM 628 O O . ASN A 1 84 ? 2.824 5.843 -8.723 1.00 98.62 84 ASN A O 1
ATOM 632 N N . VAL A 1 85 ? 4.734 5.305 -9.777 1.00 98.69 85 VAL A N 1
ATOM 633 C CA . VAL A 1 85 ? 5.644 5.705 -8.694 1.00 98.69 85 VAL A CA 1
ATOM 634 C C . VAL A 1 85 ? 6.500 6.871 -9.157 1.00 98.69 85 VAL A C 1
ATOM 636 O O . VAL A 1 85 ? 7.155 6.795 -10.201 1.00 98.69 85 VAL A O 1
ATOM 639 N N . SER A 1 86 ? 6.521 7.933 -8.354 1.00 98.00 86 SER A N 1
ATOM 640 C CA . SER A 1 86 ? 7.417 9.069 -8.531 1.00 98.00 86 SER A CA 1
ATOM 641 C C . SER A 1 86 ? 7.964 9.535 -7.183 1.00 98.00 86 SER A C 1
ATOM 643 O O . SER A 1 86 ? 7.298 10.270 -6.453 1.00 98.00 86 SER A O 1
ATOM 645 N N . THR A 1 87 ? 9.187 9.131 -6.843 1.00 96.75 87 THR A N 1
ATOM 646 C CA . THR A 1 87 ? 9.812 9.489 -5.562 1.00 96.75 87 THR A CA 1
ATOM 647 C C . THR A 1 87 ? 11.296 9.795 -5.712 1.00 96.75 87 THR A C 1
ATOM 649 O O . THR A 1 87 ? 11.968 9.269 -6.595 1.00 96.75 87 THR A O 1
ATOM 652 N N . THR A 1 88 ? 11.802 10.659 -4.835 1.00 95.62 88 THR A N 1
ATOM 653 C CA . THR A 1 88 ? 13.232 10.961 -4.678 1.00 95.62 88 THR A CA 1
ATOM 654 C C . THR A 1 88 ? 13.830 10.298 -3.438 1.00 95.62 88 THR A C 1
ATOM 656 O O . THR A 1 88 ? 14.959 10.617 -3.074 1.00 95.62 88 THR A O 1
ATOM 659 N N . SER A 1 89 ? 13.071 9.421 -2.781 1.00 96.50 89 SER A N 1
ATOM 660 C CA . SER A 1 89 ? 13.402 8.842 -1.482 1.00 96.50 89 SER A CA 1
ATOM 661 C C . SER A 1 89 ? 13.428 7.322 -1.534 1.00 96.50 89 SER A C 1
ATOM 663 O O . SER A 1 89 ? 12.856 6.701 -2.432 1.00 96.50 89 SER A O 1
ATOM 665 N N . ASP A 1 90 ? 14.126 6.734 -0.571 1.00 96.75 90 ASP A N 1
ATOM 666 C CA . ASP A 1 90 ? 14.439 5.314 -0.554 1.00 96.75 90 ASP A CA 1
ATOM 667 C C . ASP A 1 90 ? 13.186 4.429 -0.447 1.00 96.75 90 ASP A C 1
ATOM 669 O O . ASP A 1 90 ? 12.245 4.712 0.298 1.00 96.75 90 ASP A O 1
ATOM 673 N N . ILE A 1 91 ? 13.210 3.307 -1.169 1.00 97.75 91 ILE A N 1
ATOM 674 C CA . ILE A 1 91 ? 12.308 2.169 -0.970 1.00 97.75 91 ILE A CA 1
ATOM 675 C C . ILE A 1 91 ? 13.173 0.997 -0.506 1.00 97.75 91 ILE A C 1
ATOM 677 O O . ILE A 1 91 ? 13.989 0.474 -1.267 1.00 97.75 91 ILE A O 1
ATOM 681 N N . GLU A 1 92 ? 13.045 0.605 0.759 1.00 97.62 92 GLU A N 1
ATOM 682 C CA . GLU A 1 92 ? 13.973 -0.329 1.404 1.00 97.62 92 GLU A CA 1
ATOM 683 C C . GLU A 1 92 ? 13.793 -1.783 0.950 1.00 97.62 92 GLU A C 1
ATOM 685 O O . GLU A 1 92 ? 14.776 -2.524 0.949 1.00 97.62 92 GLU A O 1
ATOM 690 N N . GLY A 1 93 ? 12.578 -2.193 0.571 1.00 97.50 93 GLY A N 1
ATOM 691 C CA . GLY A 1 93 ? 12.260 -3.572 0.181 1.00 97.50 93 GLY A CA 1
ATOM 692 C C . GLY A 1 93 ? 11.880 -3.736 -1.292 1.00 97.50 93 GLY A C 1
ATOM 693 O O . GLY A 1 93 ? 12.164 -2.876 -2.127 1.00 97.50 93 GLY A O 1
ATOM 694 N N . ARG A 1 94 ? 11.257 -4.874 -1.643 1.00 98.19 94 ARG A N 1
ATOM 695 C CA . ARG A 1 94 ? 10.864 -5.135 -3.040 1.00 98.19 94 ARG A CA 1
ATOM 696 C C . ARG A 1 94 ? 9.692 -4.258 -3.470 1.00 98.19 94 ARG A C 1
ATOM 698 O O . ARG A 1 94 ? 8.679 -4.189 -2.771 1.00 98.19 94 ARG A O 1
ATOM 705 N N . LEU A 1 95 ? 9.813 -3.679 -4.659 1.00 98.56 95 LEU A N 1
ATOM 706 C CA . LEU A 1 95 ? 8.783 -2.892 -5.328 1.00 98.56 95 LEU A CA 1
ATOM 707 C C . LEU A 1 95 ? 8.195 -3.672 -6.508 1.00 98.56 95 LEU A C 1
ATOM 709 O O . LEU A 1 95 ? 8.932 -4.203 -7.343 1.00 98.56 95 LEU A O 1
ATOM 713 N N . VAL A 1 96 ? 6.868 -3.670 -6.607 1.00 98.75 96 VAL A N 1
ATOM 714 C CA . VAL A 1 96 ? 6.124 -3.978 -7.832 1.00 98.75 96 VAL A CA 1
ATOM 715 C C . VAL A 1 96 ?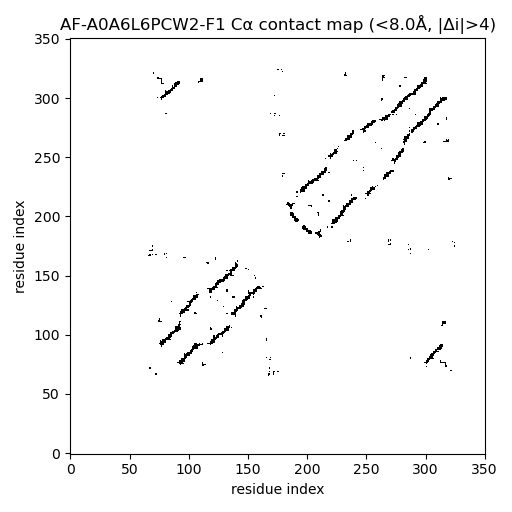 5.396 -2.719 -8.271 1.00 98.75 96 VAL A C 1
ATOM 717 O O . VAL A 1 96 ? 4.692 -2.107 -7.473 1.00 98.75 96 VAL A O 1
ATOM 720 N N . VAL A 1 97 ? 5.551 -2.320 -9.529 1.00 98.81 97 VAL A N 1
ATOM 721 C CA . VAL A 1 97 ? 4.947 -1.090 -10.046 1.00 98.81 97 VAL A CA 1
ATOM 722 C C . VAL A 1 97 ? 4.531 -1.227 -11.505 1.00 98.81 97 VAL A C 1
ATOM 724 O O . VAL A 1 97 ? 5.190 -1.902 -12.292 1.00 98.81 97 VAL A O 1
ATOM 727 N N . ASN A 1 98 ? 3.445 -0.571 -11.906 1.00 98.75 98 ASN A N 1
ATOM 728 C CA . ASN A 1 98 ? 3.100 -0.490 -13.320 1.00 98.75 98 ASN A CA 1
ATOM 729 C C . ASN A 1 98 ? 4.043 0.470 -14.058 1.00 98.75 98 ASN A C 1
ATOM 731 O O . ASN A 1 98 ? 4.811 0.032 -14.909 1.00 98.75 98 ASN A O 1
ATOM 735 N N . ASN A 1 99 ? 4.079 1.749 -13.679 1.00 98.75 99 ASN A N 1
ATOM 736 C CA . ASN A 1 99 ? 5.003 2.726 -14.257 1.00 98.75 99 ASN A CA 1
ATOM 737 C C . ASN A 1 99 ? 5.935 3.317 -13.195 1.00 98.75 99 ASN A C 1
ATOM 739 O O . ASN A 1 99 ? 5.516 4.093 -12.333 1.00 98.75 99 ASN A O 1
ATOM 743 N N . LEU A 1 100 ? 7.225 3.003 -13.292 1.00 98.69 100 LEU A N 1
ATOM 744 C CA . LEU A 1 100 ? 8.258 3.671 -12.509 1.00 98.69 100 LEU A CA 1
ATOM 745 C C . LEU A 1 100 ? 8.677 4.956 -13.233 1.00 98.69 100 LEU A C 1
ATOM 747 O O . LEU A 1 100 ? 9.474 4.920 -14.171 1.00 98.69 100 LEU A O 1
ATOM 751 N N . VAL A 1 101 ? 8.085 6.084 -12.838 1.00 98.50 101 VAL A N 1
ATOM 752 C CA . VAL A 1 101 ? 8.257 7.383 -13.508 1.00 98.50 101 VAL A CA 1
ATOM 753 C C . VAL A 1 101 ? 9.519 8.089 -13.021 1.00 98.50 101 VAL A C 1
ATOM 755 O O . VAL A 1 101 ? 10.299 8.579 -13.836 1.00 98.50 101 VAL A O 1
ATOM 758 N N . GLN A 1 102 ? 9.724 8.107 -11.704 1.00 98.31 102 GLN A N 1
ATOM 759 C CA . GLN A 1 102 ? 10.896 8.677 -11.043 1.00 98.31 102 GLN A CA 1
ATOM 760 C C . GLN A 1 102 ? 11.351 7.730 -9.930 1.00 98.31 102 GLN A C 1
ATOM 762 O O . GLN A 1 102 ? 10.546 7.366 -9.068 1.00 98.31 102 GLN A O 1
ATOM 767 N N . GLY A 1 103 ? 12.623 7.334 -9.975 1.00 95.38 103 GLY A N 1
ATOM 768 C CA . GLY A 1 103 ? 13.258 6.469 -8.984 1.00 95.38 103 GLY A CA 1
ATOM 769 C C . GLY A 1 103 ? 14.264 7.193 -8.087 1.00 95.38 103 GLY A C 1
ATOM 770 O O . GLY A 1 103 ? 14.579 8.371 -8.294 1.00 95.38 103 GLY A O 1
ATOM 771 N N . ALA A 1 104 ? 14.760 6.452 -7.092 1.00 95.25 104 ALA A N 1
ATOM 772 C CA . ALA A 1 104 ? 15.688 6.904 -6.055 1.00 95.25 104 ALA A CA 1
ATOM 773 C C . ALA A 1 104 ? 16.680 5.775 -5.689 1.00 95.25 104 ALA A C 1
ATOM 775 O O . ALA A 1 104 ? 17.325 5.213 -6.576 1.00 95.25 104 ALA A O 1
ATOM 776 N N . THR A 1 105 ? 16.819 5.418 -4.409 1.00 98.06 105 THR A N 1
ATOM 777 C CA . THR A 1 105 ? 17.490 4.176 -3.993 1.00 98.06 105 THR A CA 1
ATOM 778 C C . THR A 1 105 ? 16.451 3.095 -3.732 1.00 98.06 105 THR A C 1
ATOM 780 O O . THR A 1 105 ? 15.435 3.325 -3.082 1.00 98.06 105 THR A O 1
ATOM 783 N N . PHE A 1 106 ? 16.729 1.889 -4.202 1.00 98.44 106 PHE A N 1
ATOM 784 C CA . PHE A 1 106 ? 15.912 0.709 -3.991 1.00 98.44 106 PHE A CA 1
ATOM 785 C C . PHE A 1 106 ? 16.693 -0.335 -3.201 1.00 98.44 106 PHE A C 1
ATOM 787 O O . PHE A 1 106 ? 17.912 -0.477 -3.349 1.00 98.44 106 PHE A O 1
ATOM 794 N N . TYR A 1 107 ? 15.965 -1.126 -2.419 1.00 97.88 107 TYR A N 1
ATOM 795 C CA . TYR A 1 107 ? 16.477 -2.317 -1.751 1.00 97.88 107 TYR A CA 1
ATOM 796 C C . TYR A 1 107 ? 17.622 -2.025 -0.774 1.00 97.88 107 TYR A C 1
ATOM 798 O O . TYR A 1 107 ? 18.583 -2.788 -0.701 1.00 97.88 107 TYR A O 1
ATOM 806 N N . ASN A 1 108 ? 17.571 -0.888 -0.070 1.00 94.19 108 ASN A N 1
ATOM 807 C CA . ASN A 1 108 ? 18.658 -0.414 0.794 1.00 94.19 108 ASN A CA 1
ATOM 808 C C . ASN A 1 108 ? 18.757 -1.179 2.129 1.00 94.19 108 ASN A C 1
ATOM 810 O O . ASN A 1 108 ? 19.855 -1.436 2.619 1.00 94.19 108 ASN A O 1
ATOM 814 N N . ASN A 1 109 ? 17.621 -1.603 2.683 1.00 95.06 109 ASN A N 1
ATOM 815 C CA . ASN A 1 109 ? 17.539 -2.298 3.970 1.00 95.06 109 ASN A CA 1
ATOM 816 C C . ASN A 1 109 ? 16.396 -3.333 3.959 1.00 95.06 109 ASN A C 1
ATOM 818 O O . ASN A 1 109 ? 15.444 -3.232 4.738 1.00 95.06 109 ASN A O 1
ATOM 822 N N . PRO A 1 110 ? 16.451 -4.309 3.038 1.00 94.94 110 PRO A N 1
ATOM 823 C CA . PRO A 1 110 ? 15.351 -5.235 2.833 1.00 94.94 110 PRO A CA 1
ATOM 824 C C . PRO A 1 110 ? 15.171 -6.158 4.043 1.00 94.94 110 PRO A C 1
ATOM 826 O O . PRO A 1 110 ? 16.127 -6.736 4.563 1.00 94.94 110 PRO A O 1
ATOM 829 N N . ARG A 1 111 ? 13.917 -6.328 4.460 1.00 93.88 111 ARG A N 1
ATOM 830 C CA . ARG A 1 111 ? 13.458 -7.255 5.508 1.00 93.88 111 ARG A CA 1
ATOM 831 C C . ARG A 1 111 ? 12.453 -8.287 4.990 1.00 93.88 111 ARG A C 1
ATOM 833 O O . ARG A 1 111 ? 12.137 -9.241 5.705 1.00 93.88 111 ARG A O 1
ATOM 840 N N . GLY A 1 112 ? 11.987 -8.125 3.752 1.00 88.19 112 GLY A N 1
ATOM 841 C CA . GLY A 1 112 ? 11.164 -9.078 3.019 1.00 88.19 112 GLY A CA 1
ATOM 842 C C . GLY A 1 112 ? 11.746 -10.494 3.009 1.00 88.19 112 GLY A C 1
ATOM 843 O O . GLY A 1 112 ? 12.959 -10.695 2.909 1.00 88.19 112 GLY A O 1
ATOM 844 N N . ASN A 1 113 ? 10.866 -11.493 3.052 1.00 92.62 113 ASN A N 1
ATOM 845 C CA . ASN A 1 113 ? 11.249 -12.890 2.869 1.00 92.62 113 ASN A CA 1
ATOM 846 C C . ASN A 1 113 ? 11.862 -13.123 1.478 1.00 92.62 113 ASN A C 1
ATOM 848 O O . ASN A 1 113 ? 11.720 -12.318 0.550 1.00 92.62 113 ASN A O 1
ATOM 852 N N . ALA A 1 114 ? 12.537 -14.264 1.323 1.00 92.00 114 ALA A N 1
ATOM 853 C CA . ALA A 1 114 ? 13.035 -14.701 0.024 1.00 92.00 114 ALA A CA 1
ATOM 854 C C . ALA A 1 114 ? 11.898 -14.751 -1.014 1.00 92.00 114 ALA A C 1
ATOM 856 O O . ALA A 1 114 ? 10.766 -15.132 -0.705 1.00 92.00 114 ALA A O 1
ATOM 857 N N . SER A 1 115 ? 12.217 -14.347 -2.239 1.00 94.69 115 SER A N 1
ATOM 858 C CA . SER A 1 115 ? 11.280 -14.252 -3.353 1.00 94.69 115 SER A CA 1
ATOM 859 C C . SER A 1 115 ? 12.035 -14.440 -4.664 1.00 94.69 115 SER A C 1
ATOM 861 O O . SER A 1 115 ? 13.184 -14.005 -4.769 1.00 94.69 115 SER A O 1
ATOM 863 N N . ASP A 1 116 ? 11.369 -15.031 -5.655 1.00 94.38 116 ASP A N 1
ATOM 864 C CA . ASP A 1 116 ? 11.884 -15.167 -7.025 1.00 94.38 116 ASP A CA 1
ATOM 865 C C . ASP A 1 116 ? 11.864 -13.835 -7.794 1.00 94.38 116 ASP A C 1
ATOM 867 O O . ASP A 1 116 ? 12.406 -13.729 -8.892 1.00 94.38 116 ASP A O 1
ATOM 871 N N . TYR A 1 117 ? 11.235 -12.805 -7.223 1.00 97.06 117 TYR A N 1
ATOM 872 C CA . TYR A 1 117 ? 11.150 -11.477 -7.810 1.00 97.06 117 TYR A CA 1
ATOM 873 C C . TYR A 1 117 ? 12.375 -10.619 -7.485 1.00 97.06 117 TYR A C 1
ATOM 875 O O . TYR A 1 117 ? 12.986 -10.707 -6.411 1.00 97.06 117 TYR A O 1
ATOM 883 N N . SER A 1 118 ? 12.686 -9.727 -8.423 1.00 98.12 118 SER A N 1
ATOM 884 C CA . SER A 1 118 ? 13.756 -8.737 -8.308 1.00 98.12 118 SER A CA 1
ATOM 885 C C . SER A 1 118 ? 13.468 -7.706 -7.209 1.00 98.12 118 SER A C 1
ATOM 887 O O . SER A 1 118 ? 12.366 -7.651 -6.660 1.00 98.12 118 SER A O 1
ATOM 889 N N . ALA A 1 119 ? 14.452 -6.864 -6.887 1.00 98.19 119 ALA A N 1
ATOM 890 C CA . ALA A 1 119 ? 14.245 -5.737 -5.981 1.00 98.19 119 ALA A CA 1
ATOM 891 C C . ALA A 1 119 ? 13.242 -4.728 -6.557 1.00 98.19 119 ALA A C 1
ATOM 893 O O . ALA A 1 119 ? 12.345 -4.271 -5.856 1.00 98.19 119 ALA A O 1
ATOM 894 N N . VAL A 1 120 ? 13.357 -4.432 -7.851 1.00 98.62 120 VAL A N 1
ATOM 895 C CA . VAL A 1 120 ? 12.394 -3.617 -8.597 1.00 98.62 120 VAL A CA 1
ATOM 896 C C . VAL A 1 120 ? 11.755 -4.483 -9.673 1.00 98.62 120 VAL A C 1
ATOM 898 O O . VAL A 1 120 ? 12.464 -5.105 -10.458 1.00 98.62 120 VAL A O 1
ATOM 901 N N . ASN A 1 121 ? 10.427 -4.522 -9.724 1.00 98.75 121 ASN A N 1
ATOM 902 C CA . ASN A 1 121 ? 9.653 -5.230 -10.742 1.00 98.75 121 ASN A CA 1
ATOM 903 C C . ASN A 1 121 ? 8.670 -4.234 -11.359 1.00 98.75 121 ASN A C 1
ATOM 905 O O . ASN A 1 121 ? 7.708 -3.832 -10.709 1.00 98.75 121 ASN A O 1
ATOM 909 N N . ALA A 1 122 ? 8.917 -3.808 -12.595 1.00 98.69 122 ALA A N 1
ATOM 910 C CA . ALA A 1 122 ? 8.132 -2.767 -13.251 1.00 98.69 122 ALA A CA 1
ATOM 911 C C . ALA A 1 122 ? 7.502 -3.252 -14.565 1.00 98.69 122 ALA A C 1
ATOM 913 O O . ALA A 1 122 ? 8.126 -3.999 -15.313 1.00 98.69 122 ALA A O 1
ATOM 914 N N . ILE A 1 123 ? 6.295 -2.803 -14.914 1.00 98.75 123 ILE A N 1
ATOM 915 C CA . ILE A 1 123 ? 5.801 -3.016 -16.286 1.00 98.75 123 ILE A CA 1
ATOM 916 C C . ILE A 1 123 ? 6.547 -2.084 -17.245 1.00 98.75 123 ILE A C 1
ATOM 918 O O . ILE A 1 123 ? 7.105 -2.539 -18.244 1.00 98.75 123 ILE A O 1
ATOM 922 N N . ASN A 1 124 ? 6.615 -0.797 -16.908 1.00 98.75 124 ASN A N 1
ATOM 923 C CA . ASN A 1 124 ? 7.329 0.237 -17.645 1.00 98.75 124 ASN A CA 1
ATOM 924 C C . ASN A 1 124 ? 8.264 1.010 -16.710 1.00 98.75 124 ASN A C 1
ATOM 926 O O . ASN A 1 124 ? 7.875 1.391 -15.605 1.00 98.75 124 ASN A O 1
ATOM 930 N N . ILE A 1 125 ? 9.474 1.308 -17.180 1.00 98.81 125 ILE A N 1
ATOM 931 C CA . ILE A 1 125 ? 10.430 2.180 -16.490 1.00 98.81 125 ILE A CA 1
ATOM 932 C C . ILE A 1 125 ? 10.698 3.393 -17.382 1.00 98.81 125 ILE A C 1
ATOM 934 O O . ILE A 1 125 ? 11.205 3.254 -18.496 1.00 98.81 125 ILE A O 1
ATOM 938 N N . GLY A 1 126 ? 10.341 4.581 -16.894 1.00 98.56 126 GLY A N 1
ATOM 939 C CA . GLY A 1 126 ? 10.575 5.850 -17.580 1.00 98.56 126 GLY A CA 1
ATOM 940 C C . GLY A 1 126 ? 12.041 6.288 -17.535 1.00 98.56 126 GLY A C 1
ATOM 941 O O . GLY A 1 126 ? 12.848 5.722 -16.802 1.00 98.56 126 GLY A O 1
ATOM 942 N N . ALA A 1 127 ? 12.385 7.340 -18.285 1.00 98.19 127 ALA A N 1
ATOM 943 C CA . ALA A 1 127 ? 13.761 7.852 -18.371 1.00 98.19 127 ALA A CA 1
ATOM 944 C C . ALA A 1 127 ? 14.355 8.238 -17.002 1.00 98.19 127 ALA A C 1
ATOM 946 O O . ALA A 1 127 ? 15.537 8.022 -16.747 1.00 98.19 127 ALA A O 1
ATOM 947 N N . ASN A 1 128 ? 13.513 8.744 -16.098 1.00 98.12 128 ASN A N 1
ATOM 948 C CA . ASN A 1 128 ? 13.907 9.098 -14.736 1.00 98.12 128 ASN A CA 1
ATOM 949 C C . ASN A 1 128 ? 13.601 7.990 -13.712 1.00 98.12 128 ASN A C 1
ATOM 951 O O . ASN A 1 128 ? 13.861 8.161 -12.525 1.00 98.12 128 ASN A O 1
ATOM 955 N N . GLY A 1 129 ? 13.072 6.844 -14.149 1.00 97.75 129 GLY A N 1
ATOM 956 C CA . GLY A 1 129 ? 12.745 5.701 -13.293 1.00 97.75 129 GLY A CA 1
ATOM 957 C C . GLY A 1 129 ? 13.963 4.899 -12.820 1.00 97.75 129 GLY A C 1
ATOM 958 O O . GLY A 1 129 ? 13.804 3.887 -12.146 1.00 97.75 129 GLY A O 1
ATOM 959 N N . GLY A 1 130 ? 15.169 5.322 -13.204 1.00 96.75 130 GLY A N 1
ATOM 960 C CA . GLY A 1 130 ? 16.434 4.747 -12.756 1.00 96.75 130 GLY A CA 1
ATOM 961 C C . GLY A 1 130 ? 16.771 5.059 -11.294 1.00 96.75 130 GLY A C 1
ATOM 962 O O . GLY A 1 130 ? 16.049 5.783 -10.612 1.00 96.75 130 GLY A O 1
ATOM 963 N N . GLY A 1 131 ? 17.887 4.517 -10.808 1.00 97.50 131 GLY A N 1
ATOM 964 C CA . GLY A 1 131 ? 18.289 4.675 -9.413 1.00 97.50 131 GLY A CA 1
ATOM 965 C C . GLY A 1 131 ? 19.423 3.759 -8.964 1.00 97.50 131 GLY A C 1
ATOM 966 O O . GLY A 1 131 ? 19.969 2.979 -9.746 1.00 97.50 131 GLY A O 1
ATOM 967 N N . ASN A 1 132 ? 19.770 3.834 -7.682 1.00 98.31 132 ASN A N 1
ATOM 968 C CA . ASN A 1 132 ? 20.655 2.852 -7.056 1.00 98.31 132 ASN A CA 1
ATOM 969 C C . ASN A 1 132 ? 19.833 1.631 -6.641 1.00 98.31 132 ASN A C 1
ATOM 971 O O . ASN A 1 132 ? 18.769 1.786 -6.055 1.00 98.31 132 ASN A O 1
ATOM 975 N N . VAL A 1 133 ? 20.328 0.424 -6.892 1.00 98.50 133 VAL A N 1
ATOM 976 C CA . VAL A 1 133 ? 19.753 -0.813 -6.356 1.00 98.50 133 VAL A CA 1
ATOM 977 C C . VAL A 1 133 ? 20.820 -1.484 -5.510 1.00 98.50 133 VAL A C 1
ATOM 979 O O . VAL A 1 133 ? 21.878 -1.852 -6.019 1.00 98.50 133 VAL A O 1
ATOM 982 N N . ASN A 1 134 ? 20.564 -1.588 -4.211 1.00 98.00 134 ASN A N 1
ATOM 983 C CA . ASN A 1 134 ? 21.545 -2.053 -3.235 1.00 98.00 134 ASN A CA 1
ATOM 984 C C . ASN A 1 134 ? 21.411 -3.549 -2.941 1.00 98.00 134 ASN A C 1
ATOM 986 O O . ASN A 1 134 ? 20.543 -4.229 -3.483 1.00 98.00 134 ASN A O 1
ATOM 990 N N . ASN A 1 135 ? 22.300 -4.067 -2.087 1.00 97.25 135 ASN A N 1
ATOM 991 C CA . ASN A 1 135 ? 22.235 -5.424 -1.532 1.00 97.25 135 ASN A CA 1
ATOM 992 C C . ASN A 1 135 ? 22.101 -6.533 -2.591 1.00 97.25 135 ASN A C 1
ATOM 994 O O . ASN A 1 135 ? 21.342 -7.484 -2.406 1.00 97.25 135 ASN A O 1
ATOM 998 N N . ALA A 1 136 ? 22.826 -6.396 -3.710 1.00 96.75 136 ALA A N 1
ATOM 999 C CA . ALA A 1 136 ? 22.757 -7.309 -4.855 1.00 96.75 136 ALA A CA 1
ATOM 1000 C C . ALA A 1 136 ? 21.349 -7.435 -5.478 1.00 96.75 136 ALA A C 1
ATOM 1002 O O . ALA A 1 136 ? 21.059 -8.402 -6.184 1.00 96.75 136 ALA A O 1
ATOM 1003 N N . GLY A 1 137 ? 20.466 -6.464 -5.229 1.00 97.38 137 GLY A N 1
ATOM 1004 C CA . GLY A 1 137 ? 19.114 -6.427 -5.766 1.00 97.38 137 GLY A CA 1
ATOM 1005 C C . GLY A 1 137 ? 19.104 -6.289 -7.289 1.00 97.38 137 GLY A C 1
ATOM 1006 O O . GLY A 1 137 ? 19.921 -5.582 -7.878 1.00 97.38 137 GLY A O 1
ATOM 1007 N N . GLY A 1 138 ? 18.167 -6.985 -7.932 1.00 98.06 138 GLY A N 1
ATOM 1008 C CA . GLY A 1 138 ? 17.947 -6.909 -9.376 1.00 98.06 138 GLY A CA 1
ATOM 1009 C C . GLY A 1 138 ? 16.838 -5.940 -9.780 1.00 98.06 138 GLY A C 1
ATOM 1010 O O . GLY A 1 138 ? 16.051 -5.480 -8.952 1.00 98.06 138 GLY A O 1
ATOM 1011 N N . VAL A 1 139 ? 16.739 -5.687 -11.080 1.00 98.75 139 VAL A N 1
ATOM 1012 C CA . VAL A 1 139 ? 15.621 -4.984 -11.714 1.00 98.75 139 VAL A CA 1
ATOM 1013 C C . VAL A 1 139 ? 15.028 -5.895 -12.774 1.00 98.75 139 VAL A C 1
ATOM 1015 O O . VAL A 1 139 ? 15.750 -6.401 -13.625 1.00 98.75 139 VAL A O 1
ATOM 1018 N N . ASN A 1 140 ? 13.715 -6.056 -12.762 1.00 98.69 140 ASN A N 1
ATOM 1019 C CA . ASN A 1 140 ? 12.955 -6.749 -13.786 1.00 98.69 140 ASN A CA 1
ATOM 1020 C C . ASN A 1 140 ? 11.964 -5.773 -14.425 1.00 98.69 140 ASN A C 1
ATOM 1022 O O . ASN A 1 140 ? 11.266 -5.045 -13.715 1.00 98.69 140 ASN A O 1
ATOM 1026 N N . TRP A 1 141 ? 11.887 -5.764 -15.753 1.00 98.69 141 TRP A N 1
ATOM 1027 C CA . TRP A 1 141 ? 10.897 -4.986 -16.499 1.00 98.69 141 TRP A CA 1
ATOM 1028 C C . TRP A 1 141 ? 10.133 -5.852 -17.504 1.00 98.69 141 TRP A C 1
ATOM 1030 O O . TRP A 1 141 ? 10.656 -6.883 -17.919 1.00 98.69 141 TRP A O 1
ATOM 1040 N N . ILE A 1 142 ? 8.918 -5.456 -17.909 1.00 98.56 142 ILE A N 1
ATOM 1041 C CA . ILE A 1 142 ? 8.078 -6.249 -18.835 1.00 98.56 142 ILE A CA 1
ATOM 1042 C C . ILE A 1 142 ? 7.959 -5.626 -20.232 1.00 98.56 142 ILE A C 1
ATOM 1044 O O . ILE A 1 142 ? 8.249 -6.290 -21.225 1.00 98.56 142 ILE A O 1
ATOM 1048 N N . ASN A 1 143 ? 7.543 -4.364 -20.334 1.00 98.44 143 ASN A N 1
ATOM 1049 C CA . ASN A 1 143 ? 7.205 -3.730 -21.613 1.00 98.44 143 ASN A CA 1
ATOM 1050 C C . ASN A 1 143 ? 8.281 -2.767 -22.108 1.00 98.44 143 ASN A C 1
ATOM 1052 O O . ASN A 1 143 ? 8.652 -2.807 -23.279 1.00 98.44 143 ASN A O 1
ATOM 1056 N N . SER A 1 144 ? 8.766 -1.879 -21.240 1.00 98.25 144 SER A N 1
ATOM 1057 C CA . SER A 1 144 ? 9.775 -0.889 -21.616 1.00 98.25 144 SER A CA 1
ATOM 1058 C C . SER A 1 144 ? 10.690 -0.521 -20.454 1.00 98.25 144 SER A C 1
ATOM 1060 O O . SER A 1 144 ? 10.267 -0.486 -19.298 1.00 98.25 144 SER A O 1
ATOM 1062 N N . ASN A 1 145 ? 11.947 -0.216 -20.777 1.00 98.44 145 ASN A N 1
ATOM 1063 C CA . ASN A 1 145 ? 12.906 0.343 -19.838 1.00 98.44 145 ASN A CA 1
ATOM 1064 C C . ASN A 1 145 ? 13.737 1.446 -20.500 1.00 98.44 145 ASN A C 1
ATOM 1066 O O . ASN A 1 145 ? 14.527 1.174 -21.402 1.00 98.44 145 ASN A O 1
ATOM 1070 N N . ALA A 1 146 ? 13.558 2.677 -20.028 1.00 98.31 146 ALA A N 1
ATOM 1071 C CA . ALA A 1 146 ? 14.370 3.839 -20.378 1.00 98.31 146 ALA A CA 1
ATOM 1072 C C . ALA A 1 146 ? 15.224 4.345 -19.197 1.00 98.31 146 ALA A C 1
ATOM 1074 O O . ALA A 1 146 ? 15.922 5.345 -19.343 1.00 98.31 146 ALA A O 1
ATOM 1075 N N . GLY A 1 147 ? 15.157 3.688 -18.035 1.00 97.62 147 GLY A N 1
ATOM 1076 C CA . GLY A 1 147 ? 15.867 4.091 -16.825 1.00 97.62 147 GLY A CA 1
ATOM 1077 C C . GLY A 1 147 ? 17.305 3.569 -16.764 1.00 97.62 147 GLY A C 1
ATOM 1078 O O . GLY A 1 147 ? 17.659 2.556 -17.371 1.00 97.62 147 GLY A O 1
ATOM 1079 N N . HIS A 1 148 ? 18.134 4.246 -15.969 1.00 97.50 148 HIS A N 1
ATOM 1080 C CA . HIS A 1 148 ? 19.520 3.859 -15.703 1.00 97.50 148 HIS A CA 1
ATOM 1081 C C . HIS A 1 148 ? 19.695 3.405 -14.252 1.00 97.50 148 HIS A C 1
ATOM 1083 O O . HIS A 1 148 ? 19.375 4.150 -13.328 1.00 97.50 148 HIS A O 1
ATOM 1089 N N . PHE A 1 149 ? 20.233 2.202 -14.046 1.00 98.19 149 PHE A N 1
ATOM 1090 C CA . PHE A 1 149 ? 20.413 1.628 -12.712 1.00 98.19 149 PHE A CA 1
ATOM 1091 C C . PHE A 1 149 ? 21.885 1.432 -12.367 1.00 98.19 149 PHE A C 1
ATOM 1093 O O . PHE A 1 149 ? 22.647 0.885 -13.163 1.00 98.19 149 PHE A O 1
ATOM 1100 N N . ASN A 1 150 ? 22.260 1.830 -11.154 1.00 98.06 150 ASN A N 1
ATOM 1101 C CA . ASN A 1 150 ? 23.521 1.446 -10.534 1.00 98.06 150 ASN A CA 1
ATOM 1102 C C . ASN A 1 150 ? 23.274 0.248 -9.603 1.00 98.06 150 ASN A C 1
ATOM 1104 O O . ASN A 1 150 ? 22.555 0.374 -8.614 1.00 98.06 150 ASN A O 1
ATOM 1108 N N . LEU A 1 151 ? 23.842 -0.913 -9.932 1.00 98.19 151 LEU A N 1
ATOM 1109 C CA . LEU A 1 151 ? 23.592 -2.179 -9.233 1.00 98.19 151 LEU A CA 1
ATOM 1110 C C . LEU A 1 151 ? 24.713 -2.463 -8.226 1.00 98.19 151 LEU A C 1
ATOM 1112 O O . LEU A 1 151 ? 25.732 -3.079 -8.550 1.00 98.19 151 LEU A O 1
ATOM 1116 N N . ASN A 1 152 ? 24.520 -2.035 -6.984 1.00 96.81 152 ASN A N 1
ATOM 1117 C CA . ASN A 1 152 ? 25.497 -2.221 -5.921 1.00 96.81 152 ASN A CA 1
ATOM 1118 C C . ASN A 1 152 ? 25.415 -3.652 -5.365 1.00 96.81 152 ASN A C 1
ATOM 1120 O O . ASN A 1 152 ? 24.369 -4.111 -4.900 1.00 96.81 152 ASN A O 1
ATOM 1124 N N . GLY A 1 153 ? 26.542 -4.366 -5.386 1.00 92.62 153 GLY A N 1
ATOM 1125 C CA . GLY A 1 153 ? 26.630 -5.743 -4.884 1.00 92.62 153 GLY A CA 1
ATOM 1126 C C . GLY A 1 153 ? 26.384 -6.835 -5.931 1.00 92.62 153 GLY A C 1
ATOM 1127 O O . GLY A 1 153 ? 26.234 -7.989 -5.553 1.00 92.62 153 GLY A O 1
ATOM 1128 N N . GLY A 1 154 ? 26.377 -6.505 -7.229 1.00 92.88 154 GLY A N 1
ATOM 1129 C CA . GLY A 1 154 ? 26.367 -7.512 -8.303 1.00 92.88 154 GLY A CA 1
ATOM 1130 C C . GLY A 1 154 ? 24.981 -7.993 -8.742 1.00 92.88 154 GLY A C 1
ATOM 1131 O O . GLY A 1 154 ? 24.862 -9.097 -9.269 1.00 92.88 154 GLY A O 1
ATOM 1132 N N . GLY A 1 155 ? 23.943 -7.177 -8.533 1.00 96.25 155 GLY A N 1
ATOM 1133 C CA . GLY A 1 155 ? 22.609 -7.418 -9.088 1.00 96.25 155 GLY A CA 1
ATOM 1134 C C . GLY A 1 155 ? 22.582 -7.388 -10.622 1.00 96.25 155 GLY A C 1
ATOM 1135 O O . GLY A 1 155 ? 23.583 -7.105 -11.281 1.00 96.25 155 GLY A O 1
ATOM 1136 N N . SER A 1 156 ? 21.416 -7.659 -11.212 1.00 97.00 156 SER A N 1
ATOM 1137 C CA . SER A 1 156 ? 21.234 -7.644 -12.672 1.00 97.00 156 SER A CA 1
ATOM 1138 C C . SER A 1 156 ? 19.964 -6.907 -13.092 1.00 97.00 156 SER A C 1
ATOM 1140 O O . SER A 1 156 ? 18.996 -6.854 -12.337 1.00 97.00 156 SER A O 1
ATOM 1142 N N . VAL A 1 157 ? 19.972 -6.336 -14.299 1.00 98.12 157 VAL A N 1
ATOM 1143 C CA . VAL A 1 157 ? 18.765 -5.831 -14.968 1.00 98.12 157 VAL A CA 1
ATOM 1144 C C . VAL A 1 157 ? 18.326 -6.889 -15.975 1.00 98.12 157 VAL A C 1
ATOM 1146 O O . VAL A 1 157 ? 19.093 -7.252 -16.866 1.00 98.12 157 VAL A O 1
ATOM 1149 N N . GLN A 1 158 ? 17.105 -7.387 -15.831 1.00 98.00 158 GLN A N 1
ATOM 1150 C CA . GLN A 1 158 ? 16.531 -8.461 -16.631 1.00 98.00 158 GLN A CA 1
ATOM 1151 C C . GLN A 1 158 ? 15.202 -8.027 -17.252 1.00 98.00 158 GLN A C 1
ATOM 1153 O O . GLN A 1 158 ? 14.522 -7.127 -16.759 1.00 98.00 158 GLN A O 1
ATOM 1158 N N . HIS A 1 159 ? 14.846 -8.667 -18.363 1.00 98.25 159 HIS A N 1
ATOM 1159 C CA . HIS A 1 159 ? 13.590 -8.444 -19.073 1.00 98.25 159 HIS A CA 1
ATOM 1160 C C . HIS A 1 159 ? 12.697 -9.673 -18.922 1.00 98.25 159 HIS A C 1
ATOM 1162 O O . HIS A 1 159 ? 13.059 -10.751 -19.387 1.00 98.25 159 HIS A O 1
ATOM 1168 N N . GLY A 1 160 ? 11.543 -9.515 -18.276 1.00 96.75 160 GLY A N 1
ATOM 1169 C CA . GLY A 1 160 ? 10.529 -10.558 -18.164 1.00 96.75 160 GLY A CA 1
ATOM 1170 C C . GLY A 1 160 ? 10.933 -11.760 -17.312 1.00 96.75 160 GLY A C 1
ATOM 1171 O O . GLY A 1 160 ? 10.473 -12.864 -17.601 1.00 96.75 160 GLY A O 1
ATOM 1172 N N . VAL A 1 161 ? 11.779 -11.581 -16.288 1.00 95.12 161 VAL A N 1
ATOM 1173 C CA . VAL A 1 161 ? 12.265 -12.674 -15.423 1.00 95.12 161 VAL A CA 1
ATOM 1174 C C . VAL A 1 161 ? 12.067 -12.350 -13.928 1.00 95.12 161 VAL A C 1
ATOM 1176 O O . VAL A 1 161 ? 12.787 -11.510 -13.388 1.00 95.12 161 VAL A O 1
ATOM 1179 N N . PRO A 1 162 ? 11.117 -13.023 -13.244 1.00 94.56 162 PRO A N 1
ATOM 1180 C CA . PRO A 1 162 ? 10.012 -13.776 -13.841 1.00 94.56 162 PRO A CA 1
ATOM 1181 C C . PRO A 1 162 ? 9.089 -12.849 -14.648 1.00 94.56 162 PRO A C 1
ATOM 1183 O O . PRO A 1 162 ? 9.038 -11.638 -14.424 1.00 94.56 162 PRO A O 1
ATOM 1186 N N . THR A 1 163 ? 8.337 -13.409 -15.592 1.00 95.38 163 THR A N 1
ATOM 1187 C CA . THR A 1 163 ? 7.252 -12.657 -16.233 1.00 95.38 163 THR A CA 1
ATOM 1188 C C . THR A 1 163 ? 6.117 -12.469 -15.227 1.00 95.38 163 THR A C 1
ATOM 1190 O O . THR A 1 163 ? 5.868 -13.358 -14.411 1.00 95.38 163 THR A O 1
ATOM 1193 N N . PHE A 1 164 ? 5.452 -11.317 -15.254 1.00 95.94 164 PHE A N 1
ATOM 1194 C CA . PHE A 1 164 ? 4.322 -11.029 -14.374 1.00 95.94 164 PHE A CA 1
ATOM 1195 C C . PHE A 1 164 ? 3.381 -10.006 -15.009 1.00 95.94 164 PHE A C 1
ATOM 1197 O O . PHE A 1 164 ? 3.759 -9.259 -15.913 1.00 95.94 164 PHE A O 1
ATOM 1204 N N . SER A 1 165 ? 2.157 -9.958 -14.500 1.00 96.62 165 SER A N 1
ATOM 1205 C CA . SER A 1 165 ? 1.192 -8.884 -14.724 1.00 96.62 165 SER A CA 1
ATOM 1206 C C . SER A 1 165 ? 0.860 -8.208 -13.398 1.00 96.62 165 SER A C 1
ATOM 1208 O O . SER A 1 165 ? 0.904 -8.831 -12.341 1.00 96.62 165 SER A O 1
ATOM 1210 N N . ILE A 1 166 ? 0.460 -6.934 -13.427 1.00 97.56 166 ILE A N 1
ATOM 1211 C CA . ILE A 1 166 ? 0.032 -6.225 -12.205 1.00 97.56 166 ILE A CA 1
ATOM 1212 C C . ILE A 1 166 ? -1.127 -6.949 -11.507 1.00 97.56 166 ILE A C 1
ATOM 1214 O O . ILE A 1 166 ? -1.186 -6.972 -10.279 1.00 97.56 166 ILE A O 1
ATOM 1218 N N . SER A 1 167 ? -1.995 -7.614 -12.275 1.00 96.69 167 SER A N 1
ATOM 1219 C CA . SER A 1 167 ? -3.094 -8.438 -11.764 1.00 96.69 167 SER A CA 1
ATOM 1220 C C . SER A 1 167 ? -2.657 -9.587 -10.858 1.00 96.69 167 SER A C 1
ATOM 1222 O O . SER A 1 167 ? -3.450 -9.990 -10.007 1.00 96.69 167 SER A O 1
ATOM 1224 N N . ASP A 1 168 ? -1.426 -10.088 -11.000 1.00 95.88 168 ASP A N 1
ATOM 1225 C CA . ASP A 1 168 ? -0.888 -11.169 -10.160 1.00 95.88 168 ASP A CA 1
ATOM 1226 C C . ASP A 1 168 ? -0.721 -10.712 -8.702 1.00 95.88 168 ASP A C 1
ATOM 1228 O O . ASP A 1 168 ? -0.724 -11.530 -7.783 1.00 95.88 168 ASP A O 1
ATOM 1232 N N . PHE A 1 169 ? -0.632 -9.395 -8.495 1.00 97.69 169 PHE A N 1
ATOM 1233 C CA . PHE A 1 169 ? -0.504 -8.751 -7.194 1.00 97.69 169 PHE A CA 1
ATOM 1234 C C . PHE A 1 169 ? -1.786 -8.030 -6.774 1.00 97.69 169 PHE A C 1
ATOM 1236 O O . PHE A 1 169 ? -2.224 -8.161 -5.634 1.00 97.69 169 PHE A O 1
ATOM 1243 N N . SER A 1 170 ? -2.421 -7.287 -7.684 1.00 97.44 170 SER A N 1
ATOM 1244 C CA . SER A 1 170 ? -3.597 -6.482 -7.344 1.00 97.44 170 SER A CA 1
ATOM 1245 C C . SER A 1 170 ? -4.834 -7.331 -7.065 1.00 97.44 170 SER A C 1
ATOM 1247 O O . SER A 1 170 ? -5.593 -7.016 -6.159 1.00 97.44 170 SER A O 1
ATOM 1249 N N . THR A 1 171 ? -5.034 -8.453 -7.762 1.00 96.00 171 THR A N 1
ATOM 1250 C CA . THR A 1 171 ? -6.201 -9.328 -7.536 1.00 96.00 171 THR A CA 1
ATOM 1251 C C . THR A 1 171 ? -6.266 -9.892 -6.107 1.00 96.00 171 THR A C 1
ATOM 1253 O O . THR A 1 171 ? -7.302 -9.727 -5.451 1.00 96.00 171 THR A O 1
ATOM 1256 N N . PRO A 1 172 ? -5.207 -10.539 -5.572 1.00 95.75 172 PRO A N 1
ATOM 1257 C CA . PRO A 1 172 ? -5.220 -11.021 -4.190 1.00 95.75 172 PRO A CA 1
ATOM 1258 C C . PRO A 1 172 ? -5.283 -9.882 -3.160 1.00 95.75 172 PRO A C 1
ATOM 1260 O O . PRO A 1 172 ? -5.907 -10.055 -2.112 1.00 95.75 172 PRO A O 1
ATOM 1263 N N . LEU A 1 173 ? -4.692 -8.713 -3.433 1.00 97.19 173 LEU A N 1
ATOM 1264 C CA . LEU A 1 173 ? -4.770 -7.563 -2.524 1.00 97.19 173 LEU A CA 1
ATOM 1265 C C . LEU A 1 173 ? -6.167 -6.925 -2.509 1.00 97.19 173 LEU A C 1
ATOM 1267 O O . LEU A 1 173 ? -6.707 -6.723 -1.429 1.00 97.19 173 LEU A O 1
ATOM 1271 N N . ASN A 1 174 ? -6.812 -6.747 -3.664 1.00 96.75 174 ASN A N 1
ATOM 1272 C CA . ASN A 1 174 ? -8.208 -6.296 -3.763 1.00 96.75 174 ASN A CA 1
ATOM 1273 C C . ASN A 1 174 ? -9.167 -7.266 -3.057 1.00 96.75 174 ASN A C 1
ATOM 1275 O O . ASN A 1 174 ? -10.123 -6.856 -2.400 1.00 96.75 174 ASN A O 1
ATOM 1279 N N . THR A 1 175 ? -8.910 -8.574 -3.174 1.00 95.00 175 THR A N 1
ATOM 1280 C CA . THR A 1 175 ? -9.689 -9.598 -2.462 1.00 95.00 175 THR A CA 1
ATOM 1281 C C . THR A 1 175 ? -9.534 -9.446 -0.948 1.00 95.00 175 THR A C 1
ATOM 1283 O O . THR A 1 175 ? -10.525 -9.522 -0.220 1.00 95.00 175 THR A O 1
ATOM 1286 N N . LEU A 1 176 ? -8.311 -9.186 -0.472 1.00 96.50 176 LEU A N 1
ATOM 1287 C CA . LEU A 1 176 ? -8.045 -8.919 0.939 1.00 96.50 176 LEU A CA 1
ATOM 1288 C C . LEU A 1 176 ? -8.730 -7.626 1.407 1.00 96.50 176 LEU A C 1
ATOM 1290 O O . LEU A 1 176 ? -9.413 -7.661 2.425 1.00 96.50 176 LEU A O 1
ATOM 1294 N N . GLU A 1 177 ? -8.611 -6.519 0.670 1.00 97.31 177 GLU A N 1
ATOM 1295 C CA . GLU A 1 177 ? -9.282 -5.247 0.991 1.00 97.31 177 GLU A CA 1
ATOM 1296 C C . GLU A 1 177 ? -10.794 -5.433 1.151 1.00 97.31 177 GLU A C 1
ATOM 1298 O O . GLU A 1 177 ? -11.368 -5.021 2.164 1.00 97.31 177 GLU A O 1
ATOM 1303 N N . ALA A 1 178 ? -11.432 -6.121 0.198 1.00 96.31 178 ALA A N 1
ATOM 1304 C CA . ALA A 1 178 ? -12.862 -6.413 0.238 1.00 96.31 178 ALA A CA 1
ATOM 1305 C C . ALA A 1 178 ? -13.241 -7.307 1.431 1.00 96.31 178 ALA A C 1
ATOM 1307 O O . ALA A 1 178 ? -14.247 -7.062 2.101 1.00 96.31 178 ALA A O 1
ATOM 1308 N N . GLN A 1 179 ? -12.427 -8.325 1.733 1.00 95.81 179 GLN A N 1
ATOM 1309 C CA . GLN A 1 179 ? -12.645 -9.198 2.885 1.00 95.81 179 GLN A CA 1
ATOM 1310 C C . GLN A 1 179 ? -12.545 -8.429 4.208 1.00 95.81 179 GLN A C 1
ATOM 1312 O O . GLN A 1 179 ? -13.420 -8.568 5.065 1.00 95.81 179 GLN A O 1
ATOM 1317 N N . LEU A 1 180 ? -11.508 -7.604 4.373 1.00 97.31 180 LEU A N 1
ATOM 1318 C CA . LEU A 1 180 ? -11.310 -6.781 5.566 1.00 97.31 180 LEU A CA 1
ATOM 1319 C C . LEU A 1 180 ? -12.431 -5.751 5.717 1.00 97.31 180 LEU A C 1
ATOM 1321 O O . LEU A 1 180 ? -12.979 -5.597 6.809 1.00 97.31 180 LEU A O 1
ATOM 1325 N N . ALA A 1 181 ? -12.847 -5.118 4.618 1.00 97.12 181 ALA A N 1
ATOM 1326 C CA . ALA A 1 181 ? -13.951 -4.163 4.593 1.00 97.12 181 ALA A CA 1
ATOM 1327 C C . ALA A 1 181 ? -15.296 -4.784 5.014 1.00 97.12 181 ALA A C 1
ATOM 1329 O O . ALA A 1 181 ? -16.178 -4.066 5.486 1.00 97.12 181 ALA A O 1
ATOM 1330 N N . GLY A 1 182 ? -15.468 -6.102 4.877 1.00 95.81 182 GLY A N 1
ATOM 1331 C CA . GLY A 1 182 ? -16.648 -6.830 5.351 1.00 95.81 182 GLY A CA 1
ATOM 1332 C C . GLY A 1 182 ? -16.664 -7.112 6.860 1.00 95.81 182 GLY A C 1
ATOM 1333 O O . GLY A 1 182 ? -17.694 -7.533 7.387 1.00 95.81 182 GLY A O 1
ATOM 1334 N N . MET A 1 183 ? -15.556 -6.897 7.578 1.00 95.56 183 MET A N 1
ATOM 1335 C CA . MET A 1 183 ? -15.460 -7.209 9.006 1.00 95.56 183 MET A CA 1
ATOM 1336 C C . MET A 1 183 ? -16.189 -6.170 9.870 1.00 95.56 183 MET A C 1
ATOM 1338 O O . MET A 1 183 ? -15.972 -4.960 9.766 1.00 95.56 183 MET A O 1
ATOM 1342 N N . THR A 1 184 ? -17.017 -6.644 10.798 1.00 95.62 184 THR A N 1
ATOM 1343 C CA . THR A 1 184 ? -17.647 -5.805 11.826 1.00 95.62 184 THR A CA 1
ATOM 1344 C C . THR A 1 184 ? -16.663 -5.476 12.944 1.00 95.62 184 THR A C 1
ATOM 1346 O O . THR A 1 184 ? -15.766 -6.268 13.230 1.00 95.62 184 THR A O 1
ATOM 1349 N N . SER A 1 185 ? -16.854 -4.334 13.613 1.00 95.38 185 SER A N 1
ATOM 1350 C CA . SER A 1 185 ? -15.972 -3.932 14.711 1.00 95.38 185 SER A CA 1
ATOM 1351 C C . SER A 1 185 ? -15.997 -4.975 15.827 1.00 95.38 185 SER A C 1
ATOM 1353 O O . SER A 1 185 ? -17.070 -5.421 16.236 1.00 95.38 185 SER A O 1
ATOM 1355 N N . ALA A 1 186 ? -14.823 -5.373 16.305 1.00 95.94 186 ALA A N 1
ATOM 1356 C CA . ALA A 1 186 ? -14.662 -6.463 17.261 1.00 95.94 186 ALA A CA 1
ATOM 1357 C C . ALA A 1 186 ? -13.371 -6.278 18.061 1.00 95.94 186 ALA A C 1
ATOM 1359 O O . ALA A 1 186 ? -12.365 -5.831 17.517 1.00 95.94 186 ALA A O 1
ATOM 1360 N N . ASN A 1 187 ? -13.382 -6.649 19.346 1.00 96.81 187 ASN A N 1
ATOM 1361 C CA . ASN A 1 187 ? -12.218 -6.530 20.240 1.00 96.81 187 ASN A CA 1
ATOM 1362 C C . ASN A 1 187 ? -11.591 -5.117 20.230 1.00 96.81 187 ASN A C 1
ATOM 1364 O O . ASN A 1 187 ? -10.368 -4.962 20.295 1.00 96.81 187 ASN A O 1
ATOM 1368 N N . SER A 1 188 ? -12.429 -4.088 20.087 1.00 97.31 188 SER A N 1
ATOM 1369 C CA . SER A 1 188 ? -12.022 -2.730 19.731 1.00 97.31 188 SER A CA 1
ATOM 1370 C C . SER A 1 188 ? -12.877 -1.675 20.434 1.00 97.31 188 SER A C 1
ATOM 1372 O O . SER A 1 188 ? -14.107 -1.760 20.406 1.00 97.31 188 SER A O 1
ATOM 1374 N N . LEU A 1 189 ? -12.248 -0.630 20.970 1.00 97.25 189 LEU A N 1
ATOM 1375 C CA . LEU A 1 189 ? -12.906 0.609 21.392 1.00 97.25 189 LEU A CA 1
ATOM 1376 C C . LEU A 1 189 ? -12.093 1.814 20.910 1.00 97.25 189 LEU A C 1
ATOM 1378 O O . LEU A 1 189 ? -10.903 1.913 21.200 1.00 97.25 189 LEU A O 1
ATOM 1382 N N . LEU A 1 190 ? -12.723 2.740 20.189 1.00 97.12 190 LEU A N 1
ATOM 1383 C CA . LEU A 1 190 ? -12.066 3.967 19.740 1.00 97.12 190 LEU A CA 1
ATOM 1384 C C . LEU A 1 190 ? -12.270 5.089 20.761 1.00 97.12 190 LEU A C 1
ATOM 1386 O O . LEU A 1 190 ? -13.398 5.363 21.166 1.00 97.12 190 LEU A O 1
ATOM 1390 N N . ASN A 1 191 ? -11.191 5.773 21.131 1.00 95.12 191 ASN A N 1
ATOM 1391 C CA . ASN A 1 191 ? -11.256 7.070 21.792 1.00 95.12 191 ASN A CA 1
ATOM 1392 C C . ASN A 1 191 ? -10.795 8.164 20.823 1.00 95.12 191 ASN A C 1
ATOM 1394 O O . ASN A 1 191 ? -9.596 8.361 20.648 1.00 95.12 191 ASN A O 1
ATOM 1398 N N . SER A 1 192 ? -11.752 8.866 20.217 1.00 93.75 192 SER A N 1
ATOM 1399 C CA . SER A 1 192 ? -11.512 9.961 19.269 1.00 93.75 192 SER A CA 1
ATOM 1400 C C . SER A 1 192 ? -11.859 11.345 19.830 1.00 93.75 192 SER A C 1
ATOM 1402 O O . SER A 1 192 ? -11.900 12.308 19.072 1.00 93.75 192 SER A O 1
ATOM 1404 N N . SER A 1 193 ? -12.173 11.465 21.127 1.00 92.88 193 SER A N 1
ATOM 1405 C CA . SER A 1 193 ? -12.617 12.743 21.711 1.00 92.88 193 SER A CA 1
ATOM 1406 C C . SER A 1 193 ? -11.476 13.733 21.949 1.00 92.88 193 SER A C 1
ATOM 1408 O O . SER A 1 193 ? -11.721 14.931 22.039 1.00 92.88 193 SER A O 1
ATOM 1410 N N . ASP A 1 194 ? -10.245 13.236 22.080 1.00 91.44 194 ASP A N 1
ATOM 1411 C CA . ASP A 1 194 ? -9.035 14.047 22.206 1.00 91.44 194 ASP A CA 1
ATOM 1412 C C . ASP A 1 194 ? -8.105 13.768 21.013 1.00 91.44 194 ASP A C 1
ATOM 1414 O O . ASP A 1 194 ? -7.464 12.715 20.980 1.00 91.44 194 ASP A O 1
ATOM 1418 N N . PRO A 1 195 ? -7.997 14.700 20.050 1.00 91.12 195 PRO A N 1
ATOM 1419 C CA . PRO A 1 195 ? -7.074 14.619 18.918 1.00 91.12 195 PRO A CA 1
ATOM 1420 C C . PRO A 1 195 ? -5.620 14.281 19.274 1.00 91.12 195 PRO A C 1
ATOM 1422 O O . PRO A 1 195 ? -4.942 13.604 18.500 1.00 91.12 195 PRO A O 1
ATOM 1425 N N . ASN A 1 196 ? -5.124 14.728 20.434 1.00 90.75 196 ASN A N 1
ATOM 1426 C CA . ASN A 1 196 ? -3.742 14.492 20.878 1.00 90.75 196 ASN A CA 1
ATOM 1427 C C . ASN A 1 196 ? -3.559 13.122 21.549 1.00 90.75 196 ASN A C 1
ATOM 1429 O O . ASN A 1 196 ? -2.438 12.687 21.820 1.00 90.75 196 ASN A O 1
ATOM 1433 N N . ASN A 1 197 ? -4.666 12.439 21.835 1.00 89.50 197 ASN A N 1
ATOM 1434 C CA . ASN A 1 197 ? -4.710 11.111 22.427 1.00 89.50 197 ASN A CA 1
ATOM 1435 C C . ASN A 1 197 ? -5.713 10.227 21.672 1.00 89.50 197 ASN A C 1
ATOM 1437 O O . ASN A 1 197 ? -6.472 9.474 22.292 1.00 89.50 197 ASN A O 1
ATOM 1441 N N . PHE A 1 198 ? -5.707 10.304 20.337 1.00 93.38 198 PHE A N 1
ATOM 1442 C CA . PHE A 1 198 ? -6.577 9.503 19.482 1.00 93.38 198 PHE A CA 1
ATOM 1443 C C . PHE A 1 198 ? -6.183 8.028 19.613 1.00 93.38 198 PHE A C 1
ATOM 1445 O O . PHE A 1 198 ? -5.180 7.579 19.056 1.00 93.38 198 PHE A O 1
ATOM 1452 N N . THR A 1 199 ? -6.929 7.282 20.430 1.00 93.69 199 THR A N 1
ATOM 1453 C CA . THR A 1 199 ? -6.489 5.975 20.932 1.00 93.69 199 THR A CA 1
ATOM 1454 C C . THR A 1 199 ? -7.357 4.848 20.399 1.00 93.69 199 THR A C 1
ATOM 1456 O O . THR A 1 199 ? -8.555 4.778 20.683 1.00 93.69 199 THR A O 1
ATOM 1459 N N . PHE A 1 200 ? -6.722 3.902 19.721 1.00 95.00 200 PHE A N 1
ATOM 1460 C CA . PHE A 1 200 ? -7.280 2.599 19.393 1.00 95.00 200 PHE A CA 1
ATOM 1461 C C . PHE A 1 200 ? -7.068 1.648 20.578 1.00 95.00 200 PHE A C 1
ATOM 1463 O O . PHE A 1 200 ? -5.957 1.175 20.832 1.00 95.00 200 PHE A O 1
ATOM 1470 N N . LYS A 1 201 ? -8.127 1.373 21.345 1.00 95.44 201 LYS A N 1
ATOM 1471 C CA . LYS A 1 201 ? -8.062 0.450 22.484 1.00 95.44 201 LYS A CA 1
ATOM 1472 C C . LYS A 1 201 ? -8.384 -0.971 22.029 1.00 95.44 201 LYS A C 1
ATOM 1474 O O . LYS A 1 201 ? -9.502 -1.251 21.595 1.00 95.44 201 LYS A O 1
ATOM 1479 N N . LEU A 1 202 ? -7.406 -1.857 22.155 1.00 95.75 202 LEU A N 1
ATOM 1480 C CA . LEU A 1 202 ? -7.491 -3.282 21.861 1.00 95.75 202 LEU A CA 1
ATOM 1481 C C . LEU A 1 202 ? -8.054 -3.991 23.097 1.00 95.75 202 LEU A C 1
ATOM 1483 O O . LEU A 1 202 ? -7.401 -4.037 24.140 1.00 95.75 202 LEU A O 1
ATOM 1487 N N . THR A 1 203 ? -9.285 -4.493 23.009 1.00 96.69 203 THR A N 1
ATOM 1488 C CA . THR A 1 203 ? -9.994 -5.102 24.154 1.00 96.69 203 THR A CA 1
ATOM 1489 C C . THR A 1 203 ? -9.976 -6.627 24.147 1.00 96.69 203 THR A C 1
ATOM 1491 O O . THR A 1 203 ? -10.562 -7.252 25.029 1.00 96.69 203 THR A O 1
ATOM 1494 N N . GLY A 1 204 ? -9.324 -7.223 23.149 1.00 92.69 204 GLY A N 1
ATOM 1495 C CA . GLY A 1 204 ? -9.138 -8.662 23.051 1.00 92.69 204 GLY A CA 1
ATOM 1496 C C . GLY A 1 204 ? -7.930 -9.159 23.847 1.00 92.69 204 GLY A C 1
ATOM 1497 O O . GLY A 1 204 ? -7.592 -8.654 24.915 1.00 92.69 204 GLY A O 1
ATOM 1498 N N . ASN A 1 205 ? -7.281 -10.190 23.316 1.00 91.94 205 ASN A N 1
ATOM 1499 C CA . ASN A 1 205 ? -6.072 -10.793 23.872 1.00 91.94 205 ASN A CA 1
ATOM 1500 C C . ASN A 1 205 ? -4.970 -10.895 22.802 1.00 91.94 205 ASN A C 1
ATOM 1502 O O . ASN A 1 205 ? -5.194 -10.584 21.632 1.00 91.94 205 ASN A O 1
ATOM 1506 N N . ALA A 1 206 ? -3.785 -11.370 23.186 1.00 90.94 206 ALA A N 1
ATOM 1507 C CA . ALA A 1 206 ? -2.613 -11.447 22.308 1.00 90.94 206 ALA A CA 1
ATOM 1508 C C . ALA A 1 206 ? -2.777 -12.355 21.069 1.00 90.94 206 ALA A C 1
ATOM 1510 O O . ALA A 1 206 ? -1.934 -12.306 20.184 1.00 90.94 206 ALA A O 1
ATOM 1511 N N . SER A 1 207 ? -3.838 -13.164 20.992 1.00 92.56 207 SER A N 1
ATOM 1512 C CA . SER A 1 207 ? -4.172 -14.004 19.830 1.00 92.56 207 SER A CA 1
ATOM 1513 C C . SER A 1 207 ? -5.381 -13.485 19.046 1.00 92.56 207 SER A C 1
ATOM 1515 O O . SER A 1 207 ? -5.819 -14.119 18.092 1.00 92.56 207 SER A O 1
ATOM 1517 N N . SER A 1 208 ? -5.972 -12.369 19.473 1.00 93.56 208 SER A N 1
ATOM 1518 C CA . SER A 1 208 ? -7.192 -11.833 18.875 1.00 93.56 208 SER A CA 1
ATOM 1519 C C . SER A 1 208 ? -6.906 -10.914 17.691 1.00 93.56 208 SER A C 1
ATOM 1521 O O . SER A 1 208 ? -5.874 -10.242 17.640 1.00 93.56 208 SER A O 1
ATOM 1523 N N . THR A 1 209 ? -7.870 -10.840 16.776 1.00 95.56 209 THR A N 1
ATOM 1524 C CA . THR A 1 209 ? -7.952 -9.770 15.783 1.00 95.56 209 THR A CA 1
ATOM 1525 C C . THR A 1 209 ? -8.852 -8.660 16.318 1.00 95.56 209 THR A C 1
ATOM 1527 O O . THR A 1 209 ? -10.024 -8.903 16.626 1.00 95.56 209 THR A O 1
ATOM 1530 N N . SER A 1 210 ? -8.313 -7.449 16.426 1.00 96.94 210 SER A N 1
ATOM 1531 C CA . SER A 1 210 ? -9.078 -6.236 16.722 1.00 96.94 210 SER A CA 1
ATOM 1532 C C . SER A 1 210 ? -9.467 -5.544 15.427 1.00 96.94 210 SER A C 1
ATOM 1534 O O . SER A 1 210 ? -8.611 -5.272 14.593 1.00 96.94 210 SER A O 1
ATOM 1536 N N . VAL A 1 211 ? -10.751 -5.242 15.263 1.00 98.00 211 VAL A N 1
ATOM 1537 C CA . VAL A 1 211 ? -11.299 -4.618 14.055 1.00 98.00 211 VAL A CA 1
ATOM 1538 C C . VAL A 1 211 ? -11.936 -3.294 14.422 1.00 98.00 211 VAL A C 1
ATOM 1540 O O . VAL A 1 211 ? -12.883 -3.262 15.200 1.00 98.00 211 VAL A O 1
ATOM 1543 N N . PHE A 1 212 ? -11.471 -2.213 13.815 1.00 98.50 212 PHE A N 1
ATOM 1544 C CA . PHE A 1 212 ? -12.067 -0.892 13.917 1.00 98.50 212 PHE A CA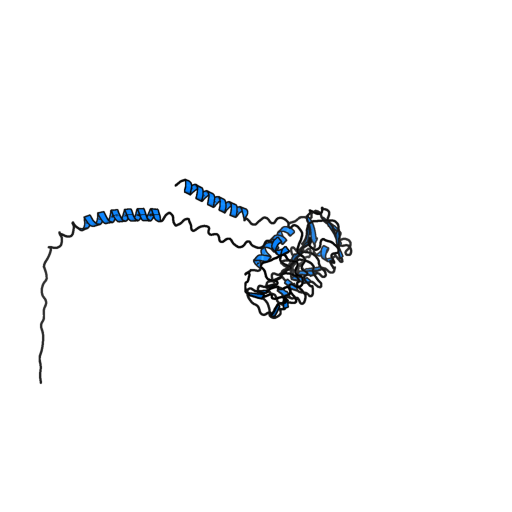 1
ATOM 1545 C C . PHE A 1 212 ? -12.705 -0.530 12.582 1.00 98.50 212 PHE A C 1
ATOM 1547 O O . PHE A 1 212 ? -12.067 -0.623 11.538 1.00 98.50 212 PHE A O 1
ATOM 1554 N N . ASN A 1 213 ? -13.953 -0.078 12.617 1.00 98.12 213 ASN A N 1
ATOM 1555 C CA . ASN A 1 213 ? -14.582 0.600 11.492 1.00 98.12 213 ASN A CA 1
ATOM 1556 C C . ASN A 1 213 ? -14.728 2.071 11.866 1.00 98.12 213 ASN A C 1
ATOM 1558 O O . ASN A 1 213 ? -15.482 2.393 12.786 1.00 98.12 213 ASN A O 1
ATOM 1562 N N . ILE A 1 214 ? -13.976 2.930 11.184 1.00 97.44 214 ILE A N 1
ATOM 1563 C CA . ILE A 1 214 ? -13.938 4.373 11.423 1.00 97.44 214 ILE A CA 1
ATOM 1564 C C . ILE A 1 214 ? -14.185 5.124 10.120 1.00 97.44 214 ILE A C 1
ATOM 1566 O O . ILE A 1 214 ? -14.126 4.547 9.029 1.00 97.44 214 ILE A O 1
ATOM 1570 N N . THR A 1 215 ? -14.437 6.419 10.233 1.00 96.50 215 THR A N 1
ATOM 1571 C CA . THR A 1 215 ? -14.595 7.289 9.075 1.00 96.50 215 THR A CA 1
ATOM 1572 C C . THR A 1 215 ? -13.341 8.100 8.769 1.00 96.50 215 THR A C 1
ATOM 1574 O O . THR A 1 215 ? -12.470 8.287 9.627 1.00 96.50 215 THR A O 1
ATOM 1577 N N . THR A 1 216 ? -13.260 8.622 7.546 1.00 95.50 216 THR A N 1
ATOM 1578 C CA . THR A 1 216 ? -12.223 9.576 7.139 1.00 95.50 216 THR A CA 1
ATOM 1579 C C . THR A 1 216 ? -12.196 10.807 8.037 1.00 95.50 216 THR A C 1
ATOM 1581 O O . THR A 1 216 ? -11.116 11.210 8.459 1.00 95.50 216 THR A O 1
ATOM 1584 N N . SER A 1 217 ? -13.353 11.357 8.417 1.00 93.94 217 SER A N 1
ATOM 1585 C CA . SER A 1 217 ? -13.417 12.515 9.320 1.00 93.94 217 SER A CA 1
ATOM 1586 C C . SER A 1 217 ? -12.903 12.196 10.725 1.00 93.94 217 SER A C 1
ATOM 1588 O O . SER A 1 217 ? -12.201 13.012 11.324 1.00 93.94 217 SER A O 1
ATOM 1590 N N . GLN A 1 218 ? -13.193 10.998 11.250 1.00 94.88 218 GLN A N 1
ATOM 1591 C CA . GLN A 1 218 ? -12.634 10.562 12.532 1.00 94.88 218 GLN A CA 1
ATOM 1592 C C . GLN A 1 218 ? -11.108 10.479 12.459 1.00 94.88 218 GLN A C 1
ATOM 1594 O O . GLN A 1 218 ? -10.433 11.060 13.305 1.00 94.88 218 GLN A O 1
ATOM 1599 N N . LEU A 1 219 ? -10.552 9.814 11.444 1.00 94.88 219 LEU A N 1
ATOM 1600 C CA . LEU A 1 219 ? -9.100 9.682 11.309 1.00 94.88 219 LEU A CA 1
ATOM 1601 C C . LEU A 1 219 ? -8.406 11.028 11.039 1.00 94.88 219 LEU A C 1
ATOM 1603 O O . LEU A 1 219 ? -7.362 11.300 11.625 1.00 94.88 219 LEU A O 1
ATOM 1607 N N . ALA A 1 220 ? -9.002 11.897 10.219 1.00 93.69 220 ALA A N 1
ATOM 1608 C CA . ALA A 1 220 ? -8.477 13.232 9.921 1.00 93.69 220 ALA A CA 1
ATOM 1609 C C . ALA A 1 220 ? -8.374 14.127 11.168 1.00 93.69 220 ALA A C 1
ATOM 1611 O O . ALA A 1 220 ? -7.539 15.030 11.216 1.00 93.69 220 ALA A O 1
ATOM 1612 N N . SER A 1 221 ? -9.204 13.871 12.186 1.00 92.75 221 SER A N 1
ATOM 1613 C CA . SER A 1 221 ? -9.150 14.591 13.461 1.00 92.75 221 SER A CA 1
ATOM 1614 C C . SER A 1 221 ? -7.958 14.198 14.342 1.00 92.75 221 SER A C 1
ATOM 1616 O O . SER A 1 221 ? -7.663 14.906 15.302 1.00 92.75 221 SER A O 1
ATOM 1618 N N . ALA A 1 222 ? -7.260 13.096 14.046 1.00 92.31 222 ALA A N 1
ATOM 1619 C CA . ALA A 1 222 ? -6.146 12.626 14.856 1.00 92.31 222 ALA A CA 1
ATOM 1620 C C . ALA A 1 222 ? -4.900 13.509 14.665 1.00 92.31 222 ALA A C 1
ATOM 1622 O O . ALA A 1 222 ? -4.339 13.604 13.573 1.00 92.31 222 ALA A O 1
ATOM 1623 N N . ALA A 1 223 ? -4.420 14.110 15.755 1.00 90.06 223 ALA A N 1
ATOM 1624 C CA . ALA A 1 223 ? -3.123 14.785 15.802 1.00 90.06 223 ALA A CA 1
ATOM 1625 C C . ALA A 1 223 ? -2.003 13.812 16.207 1.00 90.06 223 ALA A C 1
ATOM 1627 O O . ALA A 1 223 ? -0.876 13.909 15.722 1.00 90.06 223 ALA A O 1
ATOM 1628 N N . THR A 1 224 ? -2.308 12.861 17.093 1.00 88.75 224 THR A N 1
ATOM 1629 C CA . THR A 1 224 ? -1.405 11.772 17.489 1.00 88.75 224 THR A CA 1
ATOM 1630 C C . THR A 1 224 ? -2.197 10.481 17.632 1.00 88.75 224 THR A C 1
ATOM 1632 O O . THR A 1 224 ? -3.153 10.421 18.405 1.00 88.75 224 THR A O 1
ATOM 1635 N N . ILE A 1 225 ? -1.779 9.451 16.899 1.00 91.19 225 ILE A N 1
ATOM 1636 C CA . ILE A 1 225 ? -2.385 8.118 16.933 1.00 91.19 225 ILE A CA 1
ATOM 1637 C C . ILE A 1 225 ? -1.686 7.272 17.997 1.00 91.19 225 ILE A C 1
ATOM 1639 O O . ILE A 1 225 ? -0.459 7.208 18.030 1.00 91.19 225 ILE A O 1
ATOM 1643 N N . LYS A 1 226 ? -2.473 6.617 18.855 1.00 91.19 226 LYS A N 1
ATOM 1644 C CA . LYS A 1 226 ? -1.990 5.734 19.923 1.00 91.19 226 LYS A CA 1
ATOM 1645 C C . LYS A 1 226 ? -2.727 4.403 19.921 1.00 91.19 226 LYS A C 1
ATOM 1647 O O . LYS A 1 226 ? -3.913 4.336 19.598 1.00 91.19 226 LYS A O 1
ATOM 1652 N N . PHE A 1 227 ? -2.041 3.365 20.380 1.00 92.50 227 PHE A N 1
ATOM 1653 C CA . PHE A 1 227 ? -2.625 2.054 20.638 1.00 92.50 227 PHE A CA 1
ATOM 1654 C C . PHE A 1 227 ? -2.476 1.701 22.117 1.00 92.50 227 PHE A C 1
ATOM 1656 O O . PHE A 1 227 ? -1.495 2.058 22.763 1.00 92.50 227 PHE A O 1
ATOM 1663 N N . SER A 1 228 ? -3.460 0.997 22.672 1.00 92.31 228 SER A N 1
ATOM 1664 C CA . SER A 1 228 ? -3.380 0.466 24.037 1.00 92.31 228 SER A CA 1
ATOM 1665 C C . SER A 1 228 ? -4.014 -0.915 24.107 1.00 92.31 228 SER A C 1
ATOM 1667 O O . SER A 1 228 ? -5.049 -1.126 23.479 1.00 92.31 228 SER A O 1
ATOM 1669 N N . GLY A 1 229 ? -3.460 -1.809 24.922 1.00 92.31 229 GLY A N 1
ATOM 1670 C CA . GLY A 1 229 ? -3.888 -3.207 24.997 1.00 92.31 229 GLY A CA 1
ATOM 1671 C C . GLY A 1 229 ? -3.032 -4.109 24.108 1.00 92.31 229 GLY A C 1
ATOM 1672 O O . GLY A 1 229 ? -1.921 -3.736 23.738 1.00 92.31 229 GLY A O 1
ATOM 1673 N N . VAL A 1 230 ? -3.539 -5.302 23.794 1.00 91.69 230 VAL A N 1
ATOM 1674 C CA . VAL A 1 230 ? -2.831 -6.308 22.986 1.00 91.69 230 VAL A CA 1
ATOM 1675 C C . VAL A 1 230 ? -3.765 -6.946 21.960 1.00 91.69 230 VAL A C 1
ATOM 1677 O O . VAL A 1 230 ? -4.941 -7.174 22.240 1.00 91.69 230 VAL A O 1
ATOM 1680 N N . ALA A 1 231 ? -3.222 -7.253 20.785 1.00 93.50 231 ALA A N 1
ATOM 1681 C CA . ALA A 1 231 ? -3.861 -8.031 19.729 1.00 93.50 231 ALA A CA 1
ATOM 1682 C C . ALA A 1 231 ? -2.772 -8.709 18.887 1.00 93.50 231 ALA A C 1
ATOM 1684 O O . ALA A 1 231 ? -1.649 -8.208 18.818 1.00 93.50 231 ALA A O 1
ATOM 1685 N N . ASP A 1 232 ? -3.102 -9.820 18.231 1.00 94.31 232 ASP A N 1
ATOM 1686 C CA . ASP A 1 232 ? -2.219 -10.393 17.211 1.00 94.31 232 ASP A CA 1
ATOM 1687 C C . ASP A 1 232 ? -2.230 -9.523 15.949 1.00 94.31 232 ASP A C 1
ATOM 1689 O O . ASP A 1 232 ? -1.181 -9.225 15.377 1.00 94.31 232 ASP A O 1
ATOM 1693 N N . THR A 1 233 ? -3.430 -9.102 15.550 1.00 95.50 233 THR A N 1
ATOM 1694 C CA . THR A 1 233 ? -3.684 -8.337 14.331 1.00 95.50 233 THR A CA 1
ATOM 1695 C C . THR A 1 233 ? -4.653 -7.2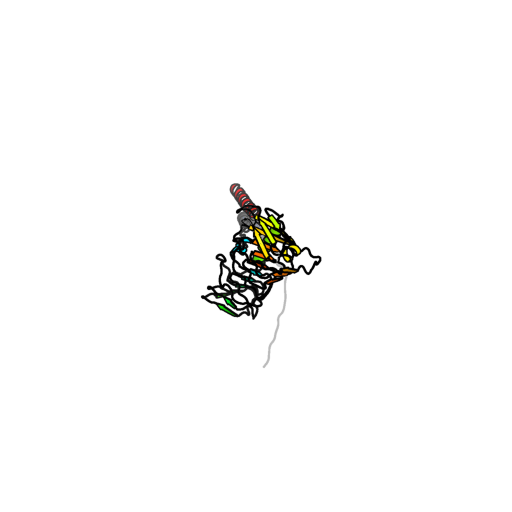06 14.620 1.00 95.50 233 THR A C 1
ATOM 1697 O O . THR A 1 233 ? -5.672 -7.402 15.284 1.00 95.50 233 THR A O 1
ATOM 1700 N N . VAL A 1 234 ? -4.363 -6.027 14.082 1.00 96.75 234 VAL A N 1
ATOM 1701 C CA . VAL A 1 234 ? -5.242 -4.864 14.152 1.00 96.75 234 VAL A CA 1
ATOM 1702 C C . VAL A 1 234 ? -5.659 -4.481 12.739 1.00 96.75 234 VAL A C 1
ATOM 1704 O O . VAL A 1 234 ? -4.820 -4.155 11.909 1.00 96.75 234 VAL A O 1
ATOM 1707 N N . VAL A 1 235 ? -6.959 -4.514 12.465 1.00 97.88 235 VAL A N 1
ATOM 1708 C CA . VAL A 1 235 ? -7.557 -4.090 11.196 1.00 97.88 235 VAL A CA 1
ATOM 1709 C C . VAL A 1 235 ? -8.301 -2.788 11.437 1.00 97.88 235 VAL A C 1
ATOM 1711 O O . VAL A 1 235 ? -9.182 -2.722 12.291 1.00 97.88 235 VAL A O 1
ATOM 1714 N N . ILE A 1 236 ? -7.965 -1.751 10.682 1.00 98.12 236 ILE A N 1
ATOM 1715 C CA . ILE A 1 236 ? -8.625 -0.450 10.734 1.00 98.12 236 ILE A CA 1
ATOM 1716 C C . ILE A 1 236 ? -9.198 -0.179 9.351 1.00 98.12 236 ILE A C 1
ATOM 1718 O O . ILE A 1 236 ? -8.486 0.218 8.434 1.00 98.12 236 ILE A O 1
ATOM 1722 N N . ASN A 1 237 ? -10.498 -0.411 9.209 1.00 98.50 237 ASN A N 1
ATOM 1723 C CA . ASN A 1 237 ? -11.248 -0.059 8.015 1.00 98.50 237 ASN A CA 1
ATOM 1724 C C . ASN A 1 237 ? -11.632 1.419 8.088 1.00 98.50 237 ASN A C 1
ATOM 1726 O O . ASN A 1 237 ? -12.436 1.813 8.942 1.00 98.50 237 ASN A O 1
ATOM 1730 N N . VAL A 1 238 ? -11.087 2.213 7.174 1.00 97.75 238 VAL A N 1
ATOM 1731 C CA . VAL A 1 238 ? -11.373 3.641 7.035 1.00 97.75 238 VAL A CA 1
ATOM 1732 C C . VAL A 1 238 ? -12.315 3.817 5.851 1.00 97.75 238 VAL A C 1
ATOM 1734 O O . VAL A 1 238 ? -11.965 3.469 4.724 1.00 97.75 238 VAL A O 1
ATOM 1737 N N . ARG A 1 239 ? -13.521 4.327 6.112 1.00 96.50 239 ARG A N 1
ATOM 1738 C CA . ARG A 1 239 ? -14.527 4.603 5.075 1.00 96.50 239 ARG A CA 1
ATOM 1739 C C . ARG A 1 239 ? -14.718 6.093 4.884 1.00 96.50 239 ARG A C 1
ATOM 1741 O O . ARG A 1 239 ? -14.764 6.840 5.864 1.00 96.50 239 ARG A O 1
ATOM 1748 N N . TYR A 1 240 ? -14.857 6.507 3.637 1.00 96.31 240 TYR A N 1
ATOM 1749 C CA . TYR A 1 240 ? -15.161 7.884 3.310 1.00 96.31 240 TYR A CA 1
ATOM 1750 C C . TYR A 1 240 ? -16.557 8.264 3.826 1.00 96.31 240 TYR A C 1
ATOM 1752 O O . TYR A 1 240 ? -17.536 7.556 3.592 1.00 96.31 240 TYR A O 1
ATOM 1760 N N . ASP A 1 241 ? -16.644 9.377 4.552 1.00 95.06 241 ASP A N 1
ATOM 1761 C CA . ASP A 1 241 ? -17.893 9.908 5.121 1.00 95.06 241 ASP A CA 1
ATOM 1762 C C . ASP A 1 241 ? -18.238 11.323 4.646 1.00 95.06 241 ASP A C 1
ATOM 1764 O O . ASP A 1 241 ? -19.160 11.951 5.168 1.00 95.06 241 ASP A O 1
ATOM 1768 N N . GLY A 1 242 ? -17.511 11.829 3.650 1.00 90.94 242 GLY A N 1
ATOM 1769 C CA . GLY A 1 242 ? -17.839 13.095 3.009 1.00 90.94 242 GLY A CA 1
ATOM 1770 C C . GLY A 1 242 ? -18.977 12.968 1.991 1.00 90.94 242 GLY A C 1
ATOM 1771 O O . GLY A 1 242 ? -19.521 11.895 1.731 1.00 90.94 242 GLY A O 1
ATOM 1772 N N . SER A 1 243 ? -19.344 14.096 1.388 1.00 89.88 243 SER A N 1
ATOM 1773 C CA . SER A 1 243 ? -20.443 14.178 0.417 1.00 89.88 243 SER A CA 1
ATOM 1774 C C . SER A 1 243 ? -20.012 13.972 -1.038 1.00 89.88 243 SER A C 1
ATOM 1776 O O . SER A 1 243 ? -20.868 13.839 -1.914 1.00 89.88 243 SER A O 1
ATOM 1778 N N . SER A 1 244 ? -18.708 13.967 -1.322 1.00 89.19 244 SER A N 1
ATOM 1779 C CA . SER A 1 244 ? -18.198 13.849 -2.686 1.00 89.19 244 SER A CA 1
ATOM 1780 C C . SER A 1 244 ? -18.283 12.408 -3.186 1.00 89.19 244 SER A C 1
ATOM 1782 O O . SER A 1 244 ? -17.871 11.468 -2.511 1.00 89.19 244 SER A O 1
ATOM 1784 N N . SER A 1 245 ? -18.794 12.223 -4.402 1.00 84.12 245 SER A N 1
ATOM 1785 C CA . SER A 1 245 ? -18.800 10.911 -5.065 1.00 84.12 245 SER A CA 1
ATOM 1786 C C . SER A 1 245 ? -17.544 10.658 -5.900 1.00 84.12 245 SER A C 1
ATOM 1788 O O . SER A 1 245 ? -17.275 9.508 -6.239 1.00 84.12 245 SER A O 1
ATOM 1790 N N . THR A 1 246 ? -16.780 11.709 -6.212 1.00 87.56 246 THR A N 1
ATOM 1791 C CA . THR A 1 246 ? -15.638 11.666 -7.140 1.00 87.56 246 THR A CA 1
ATOM 1792 C C . THR A 1 246 ? -14.309 12.041 -6.497 1.00 87.56 246 THR A C 1
ATOM 1794 O O . THR A 1 246 ? -13.272 11.574 -6.944 1.00 87.56 246 THR A O 1
ATOM 1797 N N . ASP A 1 247 ? -14.332 12.888 -5.470 1.00 89.38 247 ASP A N 1
ATOM 1798 C CA . ASP A 1 247 ? -13.145 13.351 -4.749 1.00 89.38 247 ASP A CA 1
ATOM 1799 C C . ASP A 1 247 ? -13.245 12.924 -3.286 1.00 89.38 247 ASP A C 1
ATOM 1801 O O . ASP A 1 247 ? -13.796 13.628 -2.436 1.00 89.38 247 ASP A O 1
ATOM 1805 N N . LYS A 1 248 ? -12.767 11.710 -3.023 1.00 94.81 248 LYS A N 1
ATOM 1806 C CA . LYS A 1 248 ? -12.802 11.062 -1.716 1.00 94.81 248 LYS A CA 1
ATOM 1807 C C . LYS A 1 248 ? -11.428 11.116 -1.055 1.00 94.81 248 LYS A C 1
ATOM 1809 O O . LYS A 1 248 ? -10.881 10.091 -0.642 1.00 94.81 248 LYS A O 1
ATOM 1814 N N . ALA A 1 249 ? -10.846 12.312 -1.027 1.00 93.81 249 ALA A N 1
ATOM 1815 C CA . ALA A 1 249 ? -9.531 12.552 -0.459 1.00 93.81 249 ALA A CA 1
ATOM 1816 C C . ALA A 1 249 ? -9.550 12.557 1.078 1.00 93.81 249 ALA A C 1
ATOM 1818 O O . ALA A 1 249 ? -10.443 13.123 1.714 1.00 93.81 249 ALA A O 1
ATOM 1819 N N . LEU A 1 250 ? -8.510 11.975 1.671 1.00 94.38 250 LEU A N 1
ATOM 1820 C CA . LEU A 1 250 ? -8.183 12.068 3.087 1.00 94.38 250 LEU A CA 1
ATOM 1821 C C . LEU A 1 250 ? -6.800 12.703 3.248 1.00 94.38 250 LEU A C 1
ATOM 1823 O O . LEU A 1 250 ? -5.815 12.192 2.722 1.00 94.38 250 LEU A O 1
ATOM 1827 N N . THR A 1 251 ? -6.718 13.757 4.058 1.00 92.56 251 THR A N 1
ATOM 1828 C CA . THR A 1 251 ? -5.446 14.318 4.529 1.00 92.56 251 THR A CA 1
ATOM 1829 C C . THR A 1 251 ? -5.353 14.160 6.035 1.00 92.56 251 THR A C 1
ATOM 1831 O O . THR A 1 251 ? -6.214 14.641 6.774 1.00 92.56 251 THR A O 1
ATOM 1834 N N . ILE A 1 252 ? -4.292 13.503 6.493 1.00 88.38 252 ILE A N 1
ATOM 1835 C CA . ILE A 1 252 ? -4.018 13.275 7.908 1.00 88.38 252 ILE A CA 1
ATOM 1836 C C . ILE A 1 252 ? -2.938 14.262 8.345 1.00 88.38 252 ILE A C 1
ATOM 1838 O O . ILE A 1 252 ? -1.786 14.182 7.924 1.00 88.38 252 ILE A O 1
ATOM 1842 N N . ASN A 1 253 ? -3.322 15.220 9.190 1.00 78.25 253 ASN A N 1
ATOM 1843 C CA . ASN A 1 253 ? -2.415 16.276 9.648 1.00 78.25 253 ASN A CA 1
ATOM 1844 C C . ASN A 1 253 ? -1.468 15.806 10.768 1.00 78.25 253 ASN A C 1
ATOM 1846 O O . ASN A 1 253 ? -0.391 16.382 10.954 1.00 78.25 253 ASN A O 1
ATOM 1850 N N . GLY A 1 254 ? -1.873 14.776 11.517 1.00 78.69 254 GLY A N 1
ATOM 1851 C CA . GLY A 1 254 ? -1.087 14.165 12.582 1.00 78.69 254 GLY A CA 1
ATOM 1852 C C . GLY A 1 254 ? 0.026 13.244 12.081 1.00 78.69 254 GLY A C 1
ATOM 1853 O O . GLY A 1 254 ? 0.035 12.808 10.932 1.00 78.69 254 GLY A O 1
ATOM 1854 N N . ASN A 1 255 ? 0.961 12.924 12.976 1.00 79.44 255 ASN A N 1
ATOM 1855 C CA . ASN A 1 255 ? 1.929 11.850 12.757 1.00 79.44 255 ASN A CA 1
ATOM 1856 C C . ASN A 1 255 ? 1.478 10.600 13.514 1.00 79.44 255 ASN A C 1
ATOM 1858 O O . ASN A 1 255 ? 1.049 10.691 14.670 1.00 79.44 255 ASN A O 1
ATOM 1862 N N . PHE A 1 256 ? 1.661 9.434 12.901 1.00 85.94 256 PHE A N 1
ATOM 1863 C CA . PHE A 1 256 ? 1.718 8.181 13.634 1.00 85.94 256 PHE A CA 1
ATOM 1864 C C . PHE A 1 256 ? 3.188 7.810 13.821 1.00 85.94 256 PHE A C 1
ATOM 1866 O O . PHE A 1 256 ? 3.821 7.255 12.931 1.00 85.94 256 PHE A O 1
ATOM 1873 N N . ASN A 1 257 ? 3.744 8.177 14.972 1.00 76.38 257 ASN A N 1
ATOM 1874 C CA . ASN A 1 257 ? 5.087 7.778 15.379 1.00 76.38 257 ASN A CA 1
ATOM 1875 C C . ASN A 1 257 ? 4.926 6.586 16.320 1.00 76.38 257 ASN A C 1
ATOM 1877 O O . ASN A 1 257 ? 4.770 6.792 17.521 1.00 76.38 257 ASN A O 1
ATOM 1881 N N . ASP A 1 258 ? 4.849 5.375 15.770 1.00 68.00 258 ASP A N 1
ATOM 1882 C CA . ASP A 1 258 ? 4.608 4.172 16.566 1.00 68.00 258 ASP A CA 1
ATOM 1883 C C . ASP A 1 258 ? 5.669 4.022 17.667 1.00 68.00 258 ASP A C 1
ATOM 1885 O O . ASP A 1 258 ? 6.868 3.961 17.394 1.00 68.00 258 ASP A O 1
ATOM 1889 N N . ASP A 1 259 ? 5.217 3.988 18.918 1.00 59.78 259 ASP A N 1
ATOM 1890 C CA . ASP A 1 259 ? 6.013 3.683 20.108 1.00 59.78 259 ASP A CA 1
ATOM 1891 C C . ASP A 1 259 ? 5.747 2.254 20.612 1.00 59.78 259 ASP A C 1
ATOM 1893 O O . ASP A 1 259 ? 6.235 1.849 21.672 1.00 59.78 259 ASP A O 1
ATOM 1897 N N . THR A 1 260 ? 4.979 1.470 19.849 1.00 59.16 260 THR A N 1
ATOM 1898 C CA . THR A 1 260 ? 4.510 0.145 20.234 1.00 59.16 260 THR A CA 1
ATOM 1899 C C . THR A 1 260 ? 5.152 -0.968 19.403 1.00 59.16 260 THR A C 1
ATOM 1901 O O . THR A 1 260 ? 5.783 -0.769 18.373 1.00 59.16 260 THR A O 1
ATOM 1904 N N . HIS A 1 261 ? 4.984 -2.206 19.858 1.00 64.94 261 HIS A N 1
ATOM 1905 C CA . HIS A 1 261 ? 5.387 -3.419 19.141 1.00 64.94 261 HIS A CA 1
ATOM 1906 C C . HIS A 1 261 ? 4.418 -3.783 17.991 1.00 64.94 261 HIS A C 1
ATOM 1908 O O . HIS A 1 261 ? 4.490 -4.895 17.461 1.00 64.94 261 HIS A O 1
ATOM 1914 N N . LEU A 1 262 ? 3.471 -2.898 17.645 1.00 81.69 262 LEU A N 1
ATOM 1915 C CA . LEU A 1 262 ? 2.333 -3.206 16.777 1.00 81.69 262 LEU A CA 1
ATOM 1916 C C . LEU A 1 262 ? 2.482 -2.707 15.340 1.00 81.69 262 LEU A C 1
ATOM 1918 O O . LEU A 1 262 ? 1.672 -3.115 14.514 1.00 81.69 262 LEU A O 1
ATOM 1922 N N . GLY A 1 263 ? 3.485 -1.895 14.994 1.00 81.50 263 GLY A N 1
ATOM 1923 C CA . GLY A 1 263 ? 3.635 -1.339 13.643 1.00 81.50 263 GLY A CA 1
ATOM 1924 C C . GLY A 1 263 ? 3.582 -2.388 12.531 1.00 81.50 263 GLY A C 1
ATOM 1925 O O . GLY A 1 263 ? 2.944 -2.181 11.508 1.00 81.50 263 GLY A O 1
ATOM 1926 N N . ASN A 1 264 ? 4.126 -3.581 12.768 1.00 91.38 264 ASN A N 1
ATOM 1927 C CA . ASN A 1 264 ? 4.086 -4.693 11.813 1.00 91.38 264 ASN A CA 1
ATOM 1928 C C . ASN A 1 264 ? 2.817 -5.566 11.919 1.00 91.38 264 ASN A C 1
ATOM 1930 O O . ASN A 1 264 ? 2.740 -6.624 11.309 1.00 91.38 264 ASN A O 1
ATOM 1934 N N . ARG A 1 265 ? 1.828 -5.178 12.722 1.00 94.38 265 ARG A N 1
ATOM 1935 C CA . ARG A 1 265 ? 0.593 -5.934 13.009 1.00 94.38 265 ARG A CA 1
ATOM 1936 C C . ARG A 1 265 ? -0.674 -5.133 12.714 1.00 94.38 265 ARG A C 1
ATOM 1938 O O . ARG A 1 265 ? -1.775 -5.642 12.917 1.00 94.38 265 ARG A O 1
ATOM 1945 N N . ILE A 1 266 ? -0.527 -3.902 12.227 1.00 95.94 266 ILE A N 1
ATOM 1946 C CA . ILE A 1 266 ? -1.634 -3.019 11.859 1.00 95.94 266 ILE A CA 1
ATOM 1947 C C . ILE A 1 266 ? -1.844 -3.062 10.344 1.00 95.94 266 ILE A C 1
ATOM 1949 O O . ILE A 1 266 ? -0.889 -2.924 9.578 1.00 95.94 266 ILE A O 1
ATOM 1953 N N . ILE A 1 267 ? -3.101 -3.207 9.928 1.00 97.69 267 ILE A N 1
ATOM 1954 C CA . ILE A 1 267 ? -3.571 -2.994 8.560 1.00 97.69 267 ILE A CA 1
ATOM 1955 C C . ILE A 1 267 ? -4.524 -1.801 8.554 1.00 97.69 267 ILE A C 1
ATOM 1957 O O . ILE A 1 267 ? -5.585 -1.836 9.179 1.00 97.69 267 ILE A O 1
ATOM 1961 N N . TRP A 1 268 ? -4.157 -0.771 7.806 1.00 97.69 268 TRP A N 1
ATOM 1962 C CA . TRP A 1 268 ? -5.005 0.345 7.421 1.00 97.69 268 TRP A CA 1
ATOM 1963 C C . TRP A 1 268 ? -5.640 0.018 6.075 1.00 97.69 268 TRP A C 1
ATOM 1965 O O . TRP A 1 268 ? -4.961 0.026 5.052 1.00 97.69 268 TRP A O 1
ATOM 1975 N N . ASN A 1 269 ? -6.927 -0.311 6.089 1.00 98.44 269 ASN A N 1
ATOM 1976 C CA . ASN A 1 269 ? -7.695 -0.649 4.899 1.00 98.44 269 ASN A CA 1
ATOM 1977 C C . ASN A 1 269 ? -8.566 0.549 4.505 1.00 98.44 269 ASN A C 1
ATOM 1979 O O . ASN A 1 269 ? -9.585 0.823 5.150 1.00 98.44 269 ASN A O 1
ATOM 1983 N N . PHE A 1 270 ? -8.146 1.282 3.480 1.00 98.06 270 PHE A N 1
ATOM 1984 C CA . PHE A 1 270 ? -8.853 2.439 2.949 1.00 98.06 270 PHE A CA 1
ATOM 1985 C C . PHE A 1 270 ? -9.845 1.972 1.882 1.00 98.06 270 PHE A C 1
ATOM 1987 O O . PHE A 1 270 ? -9.489 1.727 0.736 1.00 98.06 270 PHE A O 1
ATOM 1994 N N . VAL A 1 271 ? -11.103 1.804 2.290 1.00 94.44 271 VAL A N 1
ATOM 1995 C CA . VAL A 1 271 ? -12.096 1.017 1.537 1.00 94.44 271 VAL A CA 1
ATOM 1996 C C . VAL A 1 271 ? -12.567 1.712 0.260 1.00 94.44 271 VAL A C 1
ATOM 1998 O O . VAL A 1 271 ? -12.919 1.050 -0.714 1.00 94.44 271 VAL A O 1
ATOM 2001 N N . ASP A 1 272 ? -12.649 3.039 0.275 1.00 90.69 272 ASP A N 1
ATOM 2002 C CA . ASP A 1 272 ? -13.255 3.799 -0.814 1.00 90.69 272 ASP A CA 1
ATOM 2003 C C . ASP A 1 272 ? -12.702 5.223 -0.936 1.00 90.69 272 ASP A C 1
ATOM 2005 O O . ASP A 1 272 ? -13.445 6.152 -1.236 1.00 90.69 272 ASP A O 1
ATOM 2009 N N . THR A 1 273 ? -11.404 5.416 -0.711 1.00 96.19 273 THR A N 1
ATOM 2010 C CA . THR A 1 273 ? -10.735 6.706 -0.930 1.00 96.19 273 THR A CA 1
ATOM 2011 C C . THR A 1 273 ? -10.142 6.799 -2.335 1.00 96.19 273 THR A C 1
ATOM 2013 O O . THR A 1 273 ? -9.759 5.791 -2.934 1.00 96.19 273 THR A O 1
ATOM 2016 N N . THR A 1 274 ? -10.043 8.022 -2.856 1.00 97.12 274 THR A N 1
ATOM 2017 C CA . THR A 1 274 ? -9.348 8.322 -4.126 1.00 97.12 274 THR A CA 1
ATOM 2018 C C . THR A 1 274 ? -7.979 8.954 -3.902 1.00 97.12 274 THR A C 1
ATOM 2020 O O . THR A 1 274 ? -7.132 8.924 -4.786 1.00 97.12 274 THR A O 1
ATOM 2023 N N . ALA A 1 275 ? -7.737 9.516 -2.718 1.00 97.12 275 ALA A N 1
ATOM 2024 C CA . ALA A 1 275 ? -6.435 10.033 -2.333 1.00 97.12 275 ALA A CA 1
ATOM 2025 C C . ALA A 1 275 ? -6.224 9.881 -0.827 1.00 97.12 275 ALA A C 1
ATOM 2027 O O . ALA A 1 275 ? -7.140 10.127 -0.038 1.00 97.12 275 ALA A O 1
ATOM 2028 N N . VAL A 1 276 ? -5.006 9.518 -0.430 1.00 97.19 276 VAL A N 1
ATOM 2029 C CA . VAL A 1 276 ? -4.602 9.444 0.977 1.00 97.19 276 VAL A CA 1
ATOM 2030 C C . VAL A 1 276 ? -3.268 10.159 1.144 1.00 97.19 276 VAL A C 1
ATOM 2032 O O . VAL A 1 276 ? -2.252 9.745 0.594 1.00 97.19 276 VAL A O 1
ATOM 2035 N N . ASN A 1 277 ? -3.266 11.234 1.926 1.00 95.50 277 ASN A N 1
ATOM 2036 C CA . ASN A 1 277 ? -2.065 11.974 2.281 1.00 95.50 277 ASN A CA 1
ATOM 2037 C C . ASN A 1 277 ? -1.762 11.791 3.769 1.00 95.50 277 ASN A C 1
ATOM 2039 O O . ASN A 1 277 ? -2.570 12.164 4.626 1.00 95.50 277 ASN A O 1
ATOM 2043 N N . PHE A 1 278 ? -0.597 11.228 4.068 1.00 90.94 278 PHE A N 1
ATOM 2044 C CA . PHE A 1 278 ? -0.098 11.064 5.428 1.00 90.94 278 PHE A CA 1
ATOM 2045 C C . PHE A 1 278 ? 1.352 11.542 5.564 1.00 90.94 278 PHE A C 1
ATOM 2047 O O . PHE A 1 278 ? 2.059 11.821 4.597 1.00 90.94 278 PHE A O 1
ATOM 2054 N N . ARG A 1 279 ? 1.801 11.682 6.812 1.00 88.88 279 ARG A N 1
ATOM 2055 C CA . ARG A 1 279 ? 3.177 12.063 7.158 1.00 88.88 279 ARG A CA 1
ATOM 2056 C C . ARG A 1 279 ? 3.933 10.845 7.684 1.00 88.88 279 ARG A C 1
ATOM 2058 O O . ARG A 1 279 ? 4.018 9.851 6.977 1.00 88.88 279 ARG A O 1
ATOM 2065 N N . GLY A 1 280 ? 4.487 10.907 8.897 1.00 89.38 280 GLY A N 1
ATOM 2066 C CA . GLY A 1 280 ? 5.072 9.729 9.536 1.00 89.38 280 GLY A CA 1
ATOM 2067 C C . GLY A 1 280 ? 3.991 8.675 9.758 1.00 89.38 280 GLY A C 1
ATOM 2068 O O . GLY A 1 280 ? 2.949 8.992 10.343 1.00 89.38 280 GLY A O 1
ATOM 2069 N N . TRP A 1 281 ? 4.217 7.458 9.262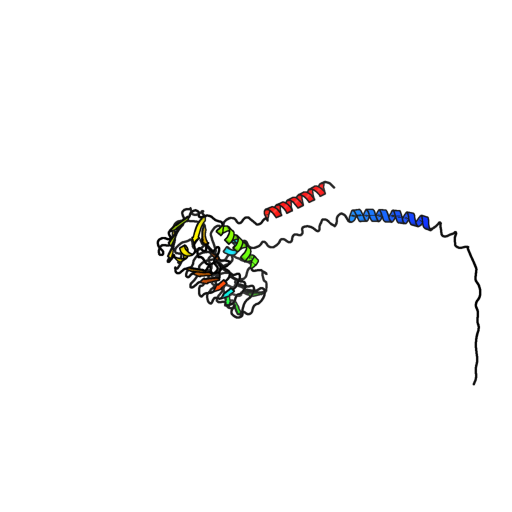 1.00 92.94 281 TRP A N 1
ATOM 2070 C CA . TRP A 1 281 ? 3.205 6.402 9.270 1.00 92.94 281 TRP A CA 1
ATOM 2071 C C . TRP A 1 281 ? 3.796 5.030 9.593 1.00 92.94 281 TRP A C 1
ATOM 2073 O O . TRP A 1 281 ? 4.938 4.736 9.241 1.00 92.94 281 TRP A O 1
ATOM 2083 N N . TYR A 1 282 ? 3.007 4.182 10.250 1.00 94.06 282 TYR A N 1
ATOM 2084 C CA . TYR A 1 282 ? 3.347 2.791 10.555 1.00 94.06 282 TYR A CA 1
ATOM 2085 C C . TYR A 1 282 ? 2.157 1.888 10.238 1.00 94.06 282 TYR A C 1
ATOM 2087 O O . TYR A 1 282 ? 1.001 2.263 10.459 1.00 94.06 282 TYR A O 1
ATOM 2095 N N . GLY A 1 283 ? 2.443 0.684 9.757 1.00 94.69 283 GLY A N 1
ATOM 2096 C CA . GLY A 1 283 ? 1.426 -0.296 9.388 1.00 94.69 283 GLY A CA 1
ATOM 2097 C C . GLY A 1 283 ? 1.395 -0.607 7.903 1.00 94.69 283 GLY A C 1
ATOM 2098 O O . GLY A 1 283 ? 1.899 0.130 7.062 1.00 94.69 283 GLY A O 1
ATOM 2099 N N . THR A 1 284 ? 0.757 -1.728 7.593 1.00 96.94 284 THR A N 1
ATOM 2100 C CA . THR A 1 284 ? 0.369 -2.096 6.233 1.00 96.94 284 THR A CA 1
ATOM 2101 C C . THR A 1 284 ? -0.747 -1.164 5.778 1.00 96.94 284 THR A C 1
ATOM 2103 O O . THR A 1 284 ? -1.771 -1.072 6.446 1.00 96.94 284 THR A O 1
ATOM 2106 N N . VAL A 1 285 ? -0.564 -0.479 4.657 1.00 97.81 285 VAL A N 1
ATOM 2107 C CA . VAL A 1 285 ? -1.560 0.382 4.019 1.00 97.81 285 VAL A CA 1
ATOM 2108 C C . VAL A 1 285 ? -2.092 -0.330 2.785 1.00 97.81 285 VAL A C 1
ATOM 2110 O O . VAL A 1 285 ? -1.333 -0.636 1.867 1.00 97.81 285 VAL A O 1
ATOM 2113 N N . LEU A 1 286 ? -3.396 -0.587 2.771 1.00 98.56 286 LEU A N 1
ATOM 2114 C CA . LEU A 1 286 ? -4.134 -1.060 1.608 1.00 98.56 286 LEU A CA 1
ATOM 2115 C C . LEU A 1 286 ? -5.048 0.077 1.145 1.00 98.56 286 LEU A C 1
ATOM 2117 O O . LEU A 1 286 ? -5.962 0.470 1.871 1.00 98.56 286 LEU A O 1
ATOM 2121 N N . ALA A 1 287 ? -4.712 0.668 0.003 1.00 98.12 287 ALA A N 1
ATOM 2122 C CA . ALA A 1 287 ? -5.414 1.789 -0.605 1.00 98.12 287 ALA A CA 1
ATOM 2123 C C . ALA A 1 287 ? -5.422 1.639 -2.137 1.00 98.12 287 ALA A C 1
ATOM 2125 O O . ALA A 1 287 ? -5.030 2.553 -2.864 1.00 98.12 287 ALA A O 1
ATOM 2126 N N . GLY A 1 288 ? -5.829 0.467 -2.638 1.00 97.44 288 GLY A N 1
ATOM 2127 C CA . GLY A 1 288 ? -5.655 0.040 -4.035 1.00 97.44 288 GLY A CA 1
ATOM 2128 C C . GLY A 1 288 ? -6.255 0.952 -5.114 1.00 97.44 288 GLY A C 1
ATOM 2129 O O . GLY A 1 288 ? -5.886 0.829 -6.281 1.00 97.44 288 GLY A O 1
ATOM 2130 N N . THR A 1 289 ? -7.149 1.868 -4.735 1.00 95.94 289 THR A N 1
ATOM 2131 C CA . THR A 1 289 ? -7.804 2.862 -5.608 1.00 95.94 289 THR A CA 1
ATOM 2132 C C . THR A 1 289 ? -7.381 4.304 -5.322 1.00 95.94 289 THR A C 1
ATOM 2134 O O . THR A 1 289 ? -8.078 5.237 -5.713 1.00 95.94 289 THR A O 1
ATOM 2137 N N . SER A 1 290 ? -6.337 4.507 -4.518 1.00 98.25 290 SER A N 1
ATOM 2138 C CA . SER A 1 290 ? -5.927 5.832 -4.059 1.00 98.25 290 SER A CA 1
ATOM 2139 C C . SER A 1 290 ? -4.584 6.266 -4.619 1.00 98.25 290 SER A C 1
ATOM 2141 O O . SER A 1 290 ? -3.614 5.503 -4.629 1.00 98.25 290 SER A O 1
ATOM 2143 N N . ASP A 1 291 ? -4.513 7.552 -4.945 1.00 98.12 291 ASP A N 1
ATOM 2144 C CA . ASP A 1 291 ? -3.261 8.285 -5.044 1.00 98.12 291 ASP A CA 1
ATOM 2145 C C . ASP A 1 291 ? -2.719 8.552 -3.635 1.00 98.12 291 ASP A C 1
ATOM 2147 O O . ASP A 1 291 ? -3.300 9.310 -2.850 1.00 98.12 291 ASP A O 1
ATOM 2151 N N . VAL A 1 292 ? -1.603 7.912 -3.291 1.00 98.00 292 VAL A N 1
ATOM 2152 C CA . VAL A 1 292 ? -0.991 8.027 -1.967 1.00 98.00 292 VAL A CA 1
ATOM 2153 C C . VAL A 1 292 ? 0.162 9.020 -1.991 1.00 98.00 292 VAL A C 1
ATOM 2155 O O . VAL A 1 292 ? 1.068 8.944 -2.825 1.00 98.00 292 VAL A O 1
ATOM 2158 N N . GLN A 1 293 ? 0.150 9.939 -1.026 1.00 96.50 293 GLN A N 1
ATOM 2159 C CA . GLN A 1 293 ? 1.252 10.857 -0.773 1.00 96.50 293 GLN A CA 1
ATOM 2160 C C . GLN A 1 293 ? 1.769 10.708 0.653 1.00 96.50 293 GLN A C 1
ATOM 2162 O O . GLN A 1 293 ? 0.994 10.721 1.608 1.00 96.50 293 GLN A O 1
ATOM 2167 N N . ALA A 1 294 ? 3.091 10.597 0.788 1.00 92.25 294 ALA A N 1
ATOM 2168 C CA . ALA A 1 294 ? 3.761 10.545 2.080 1.00 92.25 294 ALA A CA 1
ATOM 2169 C C . ALA A 1 294 ? 4.752 11.705 2.216 1.00 92.25 294 ALA A C 1
ATOM 2171 O O . ALA A 1 294 ? 5.746 11.788 1.491 1.00 92.25 294 ALA A O 1
ATOM 2172 N N . GLY A 1 295 ? 4.491 12.611 3.160 1.00 90.12 295 GLY A N 1
ATOM 2173 C CA . GLY A 1 295 ? 5.382 13.738 3.462 1.00 90.12 295 GLY A CA 1
ATOM 2174 C C . GLY A 1 295 ? 6.585 13.372 4.342 1.00 90.12 295 GLY A C 1
ATOM 2175 O O . GLY A 1 295 ? 7.430 14.220 4.622 1.00 90.12 295 GLY A O 1
ATOM 2176 N N . SER A 1 296 ? 6.645 12.145 4.857 1.00 92.12 296 SER A N 1
ATOM 2177 C CA . SER A 1 296 ? 7.721 11.615 5.705 1.00 92.12 296 SER A CA 1
ATOM 2178 C C . SER A 1 296 ? 7.752 10.089 5.584 1.00 92.12 296 SER A C 1
ATOM 2180 O O . SER A 1 296 ? 6.929 9.519 4.872 1.00 92.12 296 SER A O 1
ATOM 2182 N N . ALA A 1 297 ? 8.702 9.431 6.248 1.00 92.94 297 ALA A N 1
ATOM 2183 C CA . ALA A 1 297 ? 8.866 7.986 6.139 1.00 92.94 297 ALA A CA 1
ATOM 2184 C C . ALA A 1 297 ? 7.625 7.191 6.593 1.00 92.94 297 ALA A C 1
ATOM 2186 O O . ALA A 1 297 ? 6.999 7.498 7.616 1.00 92.94 297 ALA A O 1
ATOM 2187 N N . MET A 1 298 ? 7.331 6.126 5.851 1.00 93.88 298 MET A N 1
ATOM 2188 C CA . MET A 1 298 ? 6.342 5.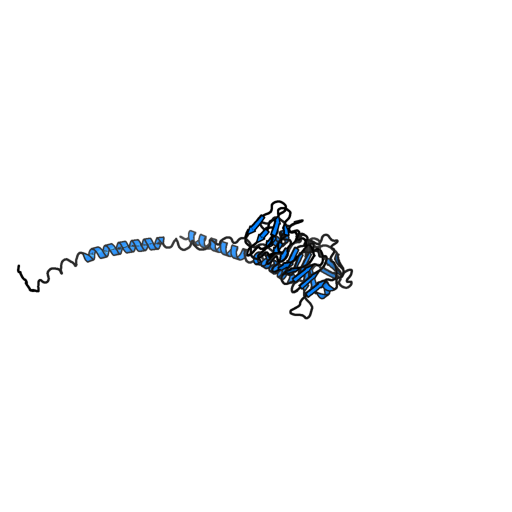102 6.171 1.00 93.88 298 MET A CA 1
ATOM 2189 C C . MET A 1 298 ? 7.059 3.808 6.561 1.00 93.88 298 MET A C 1
ATOM 2191 O O . MET A 1 298 ? 7.947 3.344 5.857 1.00 93.88 298 MET A O 1
ATOM 2195 N N . ASN A 1 299 ? 6.643 3.191 7.661 1.00 94.38 299 ASN A N 1
ATOM 2196 C CA . ASN A 1 299 ? 7.170 1.928 8.164 1.00 94.38 299 ASN A CA 1
ATOM 2197 C C . ASN A 1 299 ? 6.120 0.828 7.985 1.00 94.38 299 ASN A C 1
ATOM 2199 O O . ASN A 1 299 ? 5.262 0.640 8.850 1.00 94.38 299 ASN A O 1
ATOM 2203 N N . GLY A 1 300 ? 6.166 0.105 6.867 1.00 94.75 300 GLY A N 1
ATOM 2204 C CA . GLY A 1 300 ? 5.142 -0.890 6.560 1.00 94.75 300 GLY A CA 1
ATOM 2205 C C . GLY A 1 300 ? 5.131 -1.336 5.110 1.00 94.75 300 GLY A C 1
ATOM 2206 O O . GLY A 1 300 ? 6.075 -1.109 4.364 1.00 94.75 300 GLY A O 1
ATOM 2207 N N . PHE A 1 301 ? 4.022 -1.946 4.711 1.00 97.31 301 PHE A N 1
ATOM 2208 C CA . PHE A 1 301 ? 3.723 -2.280 3.322 1.00 97.31 301 PHE A CA 1
ATOM 2209 C C . PHE A 1 301 ? 2.778 -1.243 2.706 1.00 97.31 301 PHE A C 1
ATOM 2211 O O . PHE A 1 301 ? 1.885 -0.771 3.406 1.00 97.31 301 PHE A O 1
ATOM 2218 N N . LEU A 1 302 ? 2.920 -0.931 1.415 1.00 98.19 302 LEU A N 1
ATOM 2219 C CA . LEU A 1 302 ? 1.989 -0.064 0.680 1.00 98.19 302 LEU A CA 1
ATOM 2220 C C . LEU A 1 302 ? 1.391 -0.765 -0.543 1.00 98.19 302 LEU A C 1
ATOM 2222 O O . LEU A 1 302 ? 2.113 -1.154 -1.457 1.00 98.19 302 LEU A O 1
ATOM 2226 N N . TYR A 1 303 ? 0.064 -0.832 -0.601 1.00 98.75 303 TYR A N 1
ATOM 2227 C CA . TYR A 1 303 ? -0.692 -1.103 -1.818 1.00 98.75 303 TYR A CA 1
ATOM 2228 C C . TYR A 1 303 ? -1.492 0.131 -2.223 1.00 98.75 303 TYR A C 1
ATOM 2230 O O . TYR A 1 303 ? -2.288 0.616 -1.422 1.00 98.75 303 TYR A O 1
ATOM 2238 N N . ALA A 1 304 ? -1.265 0.648 -3.433 1.00 98.69 304 ALA A N 1
ATOM 2239 C CA . ALA A 1 304 ? -1.904 1.876 -3.906 1.00 98.69 304 ALA A CA 1
ATOM 2240 C C . ALA A 1 304 ? -2.056 1.937 -5.434 1.00 98.69 304 ALA A C 1
ATOM 2242 O O . ALA A 1 304 ? -1.412 1.180 -6.166 1.00 98.69 304 ALA A O 1
ATOM 2243 N N . GLU A 1 305 ? -2.870 2.880 -5.916 1.00 98.38 305 GLU A N 1
ATOM 2244 C CA . GLU A 1 305 ? -2.925 3.219 -7.341 1.00 98.38 305 GLU A CA 1
ATOM 2245 C C . GLU A 1 305 ? -1.677 3.999 -7.753 1.00 98.38 305 GLU A C 1
ATOM 2247 O O . GLU A 1 305 ? -0.990 3.634 -8.706 1.00 98.38 305 GLU A O 1
ATOM 2252 N N . SER A 1 306 ? -1.312 5.032 -6.999 1.00 98.44 306 SER A N 1
ATOM 2253 C CA . SER A 1 306 ? -0.061 5.749 -7.223 1.00 98.44 306 SER A CA 1
ATOM 2254 C C . SER A 1 306 ? 0.634 6.105 -5.918 1.00 98.44 306 SER A C 1
ATOM 2256 O O . SER A 1 306 ? 0.020 6.150 -4.852 1.00 98.44 306 SER A O 1
ATOM 2258 N N . TYR A 1 307 ? 1.941 6.340 -6.007 1.00 98.38 307 TYR A N 1
ATOM 2259 C CA . TYR A 1 307 ? 2.738 6.849 -4.902 1.00 98.38 307 TYR A CA 1
ATOM 2260 C C . TYR A 1 307 ? 3.602 8.017 -5.361 1.00 98.38 307 TYR A C 1
ATOM 2262 O O . TYR A 1 307 ? 4.417 7.883 -6.281 1.00 98.38 307 TYR A O 1
ATOM 2270 N N . THR A 1 308 ? 3.441 9.160 -4.696 1.00 97.19 308 THR A N 1
ATOM 2271 C CA . THR A 1 308 ? 4.268 10.349 -4.915 1.00 97.19 308 THR A CA 1
ATOM 2272 C C . THR A 1 308 ? 4.659 10.977 -3.589 1.00 97.19 308 THR A C 1
ATOM 2274 O O . THR A 1 308 ? 3.814 11.218 -2.734 1.00 97.19 308 THR A O 1
ATOM 2277 N N . GLY A 1 309 ? 5.932 11.318 -3.419 1.00 93.62 309 GLY A N 1
ATOM 2278 C CA . GLY A 1 309 ? 6.348 12.118 -2.272 1.00 93.62 309 GLY A CA 1
ATOM 2279 C C . GLY A 1 309 ? 7.795 11.908 -1.849 1.00 93.62 309 GLY A C 1
ATOM 2280 O O . GLY A 1 309 ? 8.475 11.013 -2.363 1.00 93.62 309 GLY A O 1
ATOM 2281 N N . PRO A 1 310 ? 8.267 12.747 -0.911 1.00 94.38 310 PRO A N 1
ATOM 2282 C CA . PRO A 1 310 ? 9.603 12.655 -0.335 1.00 94.38 310 PRO A CA 1
ATOM 2283 C C . PRO A 1 310 ? 9.696 11.648 0.825 1.00 94.38 310 PRO A C 1
ATOM 2285 O O . PRO A 1 310 ? 10.756 11.530 1.435 1.00 94.38 310 PRO A O 1
ATOM 2288 N N . GLY A 1 311 ? 8.615 10.955 1.188 1.00 94.50 311 GLY A N 1
ATOM 2289 C CA . GLY A 1 311 ? 8.654 9.904 2.200 1.00 94.50 311 GLY A CA 1
ATOM 2290 C C . GLY A 1 311 ? 9.443 8.679 1.738 1.00 94.50 311 GLY A C 1
ATOM 2291 O O . GLY A 1 311 ? 9.291 8.222 0.605 1.00 94.50 311 GLY A O 1
ATOM 2292 N N . GLU A 1 312 ? 10.274 8.134 2.620 1.00 95.69 312 GLU A N 1
ATOM 2293 C CA . GLU A 1 312 ? 10.884 6.815 2.427 1.00 95.69 312 GLU A CA 1
ATOM 2294 C C . GLU A 1 312 ? 9.848 5.715 2.698 1.00 95.69 312 GLU A C 1
ATOM 2296 O O . GLU A 1 312 ? 8.981 5.866 3.563 1.00 95.69 312 GLU A O 1
ATOM 2301 N N . LEU A 1 313 ? 9.944 4.594 1.984 1.00 96.81 313 LEU A N 1
ATOM 2302 C CA . LEU A 1 313 ? 9.200 3.375 2.298 1.00 96.81 313 LEU A CA 1
ATOM 2303 C C . LEU A 1 313 ? 10.152 2.402 2.991 1.00 96.81 313 LEU A C 1
ATOM 2305 O O . LEU A 1 313 ? 11.014 1.801 2.354 1.00 96.81 313 LEU A O 1
ATOM 2309 N N . HIS A 1 314 ? 10.009 2.263 4.306 1.00 95.88 314 HIS A N 1
ATOM 2310 C CA . HIS A 1 314 ? 10.802 1.334 5.099 1.00 95.88 314 HIS A CA 1
ATOM 2311 C C . HIS A 1 314 ? 10.188 -0.059 5.100 1.00 95.88 314 HIS A C 1
ATOM 2313 O O . HIS A 1 314 ? 8.977 -0.221 5.286 1.00 95.88 314 HIS A O 1
ATOM 2319 N N . ASP A 1 315 ? 11.041 -1.071 4.973 1.00 94.75 315 ASP A N 1
ATOM 2320 C CA . ASP A 1 315 ? 10.606 -2.452 4.836 1.00 94.75 315 ASP A CA 1
ATOM 2321 C C . ASP A 1 315 ? 10.297 -3.051 6.210 1.00 94.75 315 ASP A C 1
ATOM 2323 O O . ASP A 1 315 ? 11.167 -3.253 7.075 1.00 94.75 315 ASP A O 1
ATOM 2327 N N . ARG A 1 316 ? 9.004 -3.276 6.439 1.00 92.94 316 ARG A N 1
ATOM 2328 C CA . ARG A 1 316 ? 8.436 -3.785 7.686 1.00 92.94 316 ARG A CA 1
ATOM 2329 C C . ARG A 1 316 ? 7.314 -4.761 7.346 1.00 92.94 316 ARG A C 1
ATOM 2331 O O . ARG A 1 316 ? 6.150 -4.376 7.262 1.00 92.94 316 ARG A O 1
ATOM 2338 N N . ASN A 1 317 ? 7.678 -6.028 7.175 1.00 90.25 317 ASN A N 1
ATOM 2339 C CA . ASN A 1 317 ? 6.740 -7.089 6.812 1.00 90.25 317 ASN A CA 1
ATOM 2340 C C . ASN A 1 317 ? 5.605 -7.200 7.829 1.00 90.25 317 ASN A C 1
ATOM 2342 O O . ASN A 1 317 ? 5.823 -7.064 9.038 1.00 90.25 317 ASN A O 1
ATOM 2346 N N . PHE A 1 318 ? 4.415 -7.533 7.342 1.00 94.44 318 PHE A N 1
ATOM 2347 C CA . PHE A 1 318 ? 3.278 -7.817 8.201 1.00 94.44 318 PHE A CA 1
ATOM 2348 C C . PHE A 1 318 ? 3.477 -9.143 8.958 1.00 94.44 318 PHE A C 1
ATOM 2350 O O . PHE A 1 318 ? 3.710 -10.186 8.354 1.00 94.44 318 PHE A O 1
ATOM 2357 N N . LEU A 1 319 ? 3.378 -9.102 10.287 1.00 92.69 319 LEU A N 1
ATOM 2358 C CA . LEU A 1 319 ? 3.594 -10.227 11.206 1.00 92.69 319 LEU A CA 1
ATOM 2359 C C . LEU A 1 319 ? 2.303 -10.732 11.864 1.00 92.69 319 LEU A C 1
ATOM 2361 O O . LEU A 1 319 ? 2.359 -11.652 12.682 1.00 92.69 319 LEU A O 1
ATOM 2365 N N . GLY A 1 320 ? 1.163 -10.106 11.569 1.00 92.69 320 GLY A N 1
ATOM 2366 C CA . GLY A 1 320 ? -0.137 -10.556 12.056 1.00 92.69 320 GLY A CA 1
ATOM 2367 C C . GLY A 1 320 ? -0.694 -11.734 11.252 1.00 92.69 320 GLY A C 1
ATOM 2368 O O . GLY A 1 320 ? -0.235 -12.062 10.155 1.00 92.69 320 GLY A O 1
ATOM 2369 N N . THR A 1 321 ? -1.731 -12.359 11.791 1.00 93.38 321 THR A N 1
ATOM 2370 C CA . THR A 1 321 ? -2.526 -13.383 11.116 1.00 93.38 321 THR A CA 1
ATOM 2371 C C . THR A 1 321 ? -3.635 -12.735 10.285 1.00 93.38 321 THR A C 1
ATOM 2373 O O . THR A 1 321 ? -4.564 -12.127 10.818 1.00 93.38 321 THR A O 1
ATOM 2376 N N . LEU A 1 322 ? -3.571 -12.893 8.960 1.00 92.38 322 LEU A N 1
ATOM 2377 C CA . LEU A 1 322 ? -4.673 -12.496 8.080 1.00 92.38 322 LEU A CA 1
ATOM 2378 C C . LEU A 1 322 ? -5.905 -13.383 8.321 1.00 92.38 322 LEU A C 1
ATOM 2380 O O . LEU A 1 322 ? -5.752 -14.579 8.591 1.00 92.38 322 LEU A O 1
ATOM 2384 N N . PRO A 1 323 ? -7.130 -12.845 8.183 1.00 83.50 323 PRO A N 1
ATOM 2385 C CA . PRO A 1 323 ? -8.319 -13.684 8.205 1.00 83.50 323 PRO A CA 1
ATOM 2386 C C . PRO A 1 323 ? -8.244 -14.699 7.060 1.00 83.50 323 PRO A C 1
ATOM 2388 O O . PRO A 1 323 ? -7.758 -14.387 5.972 1.00 83.50 323 PRO A O 1
ATOM 2391 N N . ALA A 1 324 ? -8.721 -15.922 7.301 1.00 71.12 324 ALA A N 1
ATOM 2392 C CA . ALA A 1 324 ? -8.693 -16.974 6.292 1.00 71.12 324 ALA A CA 1
ATOM 2393 C C . ALA A 1 324 ? -9.429 -16.500 5.030 1.00 71.12 324 ALA A C 1
ATOM 2395 O O . ALA A 1 324 ? -10.626 -16.213 5.078 1.00 71.12 324 ALA A O 1
ATOM 2396 N N . VAL A 1 325 ? -8.710 -16.377 3.915 1.00 64.75 325 VAL A N 1
ATOM 2397 C CA . VAL A 1 325 ? -9.318 -16.118 2.608 1.00 64.75 325 VAL A CA 1
ATOM 2398 C C . VAL A 1 325 ? -9.982 -17.425 2.179 1.00 64.75 325 VAL A C 1
ATOM 2400 O O . VAL A 1 325 ? -9.294 -18.449 2.169 1.00 64.75 325 VAL A O 1
ATOM 2403 N N . PRO A 1 326 ? -11.289 -17.451 1.850 1.00 57.16 326 PRO A N 1
ATOM 2404 C CA . PRO A 1 326 ? -11.904 -18.640 1.276 1.00 57.16 326 PRO A CA 1
ATOM 2405 C C . PRO A 1 326 ? -11.116 -19.032 0.027 1.00 57.16 326 PRO A C 1
ATOM 2407 O O . PRO A 1 326 ? -11.116 -18.292 -0.956 1.00 57.16 326 PRO A O 1
ATOM 2410 N N . GLU A 1 327 ? -10.386 -20.148 0.084 1.00 55.59 327 GLU A N 1
ATOM 2411 C CA . GLU A 1 327 ? -9.538 -20.548 -1.035 1.00 55.59 327 GLU A CA 1
ATOM 2412 C C . GLU A 1 327 ? -10.409 -20.679 -2.294 1.00 55.59 327 GLU A C 1
ATOM 2414 O O . GLU A 1 327 ? -11.418 -21.397 -2.262 1.00 55.59 327 GLU A O 1
ATOM 2419 N N . PRO A 1 328 ? -10.079 -19.974 -3.393 1.00 53.28 328 PRO A N 1
ATOM 2420 C CA . PRO A 1 328 ? -10.962 -19.885 -4.543 1.00 53.28 328 PRO A CA 1
ATOM 2421 C C . PRO A 1 328 ? -11.105 -21.245 -5.221 1.00 53.28 328 PRO A C 1
ATOM 2423 O O . PRO A 1 328 ? -10.304 -21.617 -6.064 1.00 53.28 328 PRO A O 1
ATOM 2426 N N . SER A 1 329 ? -12.155 -22.001 -4.892 1.00 63.62 329 SER A N 1
ATOM 2427 C CA . SER A 1 329 ? -12.614 -23.219 -5.585 1.00 63.62 329 SER A CA 1
ATOM 2428 C C . SER A 1 329 ? -11.587 -24.342 -5.817 1.00 63.62 329 SER A C 1
ATOM 2430 O O . SER A 1 329 ? -11.958 -25.371 -6.377 1.00 63.62 329 SER A O 1
ATOM 2432 N N . THR A 1 330 ? -10.339 -24.227 -5.355 1.00 66.94 330 THR A N 1
ATOM 2433 C CA . THR A 1 330 ? -9.272 -25.211 -5.592 1.00 66.94 330 THR A CA 1
ATOM 2434 C C . THR A 1 330 ? -9.659 -26.576 -5.045 1.00 66.94 330 THR A C 1
ATOM 2436 O O . THR A 1 330 ? -9.472 -27.581 -5.721 1.00 66.94 330 THR A O 1
ATOM 2439 N N . TRP A 1 331 ? -10.318 -26.621 -3.885 1.00 65.44 331 TRP A N 1
ATOM 2440 C CA . TRP A 1 331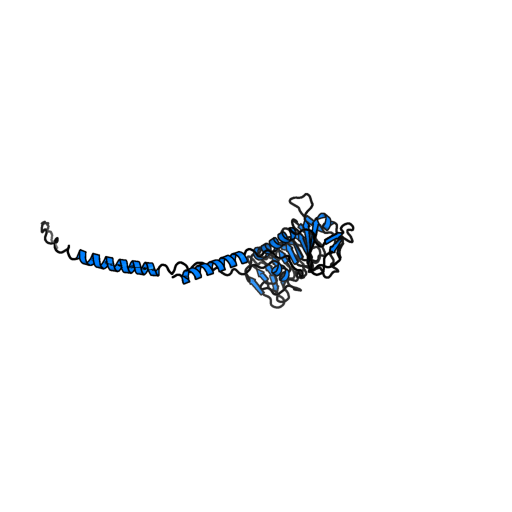 ? -10.873 -27.852 -3.318 1.00 65.44 331 TRP A CA 1
ATOM 2441 C C . TRP A 1 331 ? -12.038 -28.413 -4.123 1.00 65.44 331 TRP A C 1
ATOM 2443 O O . TRP A 1 331 ? -12.146 -29.626 -4.279 1.00 65.44 331 TRP A O 1
ATOM 2453 N N . ALA A 1 332 ? -12.895 -27.549 -4.666 1.00 69.94 332 ALA A N 1
ATOM 2454 C CA . ALA A 1 332 ? -13.991 -27.978 -5.524 1.00 69.94 332 ALA A CA 1
ATOM 2455 C C . ALA A 1 332 ? -13.448 -28.557 -6.839 1.00 69.94 332 ALA A C 1
ATOM 2457 O O . ALA A 1 332 ? -13.874 -29.630 -7.254 1.00 69.94 332 ALA A O 1
ATOM 2458 N N . MET A 1 333 ? -12.449 -27.916 -7.446 1.00 74.88 333 MET A N 1
ATOM 2459 C CA . MET A 1 333 ? -11.799 -28.382 -8.672 1.00 74.88 333 MET A CA 1
ATOM 2460 C C . MET A 1 333 ? -10.930 -29.620 -8.439 1.00 74.88 333 MET A C 1
ATOM 2462 O O . MET A 1 333 ? -10.955 -30.538 -9.254 1.00 74.88 333 MET A O 1
ATOM 2466 N N . MET A 1 334 ? -10.230 -29.706 -7.307 1.00 82.19 334 MET A N 1
ATOM 2467 C CA . MET A 1 334 ? -9.527 -30.914 -6.871 1.00 82.19 334 MET A CA 1
ATOM 2468 C C . MET A 1 334 ? -10.520 -32.055 -6.637 1.00 82.19 334 MET A C 1
ATOM 2470 O O . MET A 1 334 ? -10.299 -33.168 -7.107 1.00 82.19 334 MET A O 1
ATOM 2474 N N . GLY A 1 335 ? -11.647 -31.777 -5.979 1.00 79.69 335 GLY A N 1
ATOM 2475 C CA . GLY A 1 335 ? -12.734 -32.730 -5.775 1.00 79.69 335 GLY A CA 1
ATOM 2476 C C . GLY A 1 335 ? -13.328 -33.223 -7.094 1.00 79.69 335 GLY A C 1
ATOM 2477 O O . GLY A 1 335 ? -13.474 -34.428 -7.287 1.00 79.69 335 GLY A O 1
ATOM 2478 N N . VAL A 1 336 ? -13.598 -32.317 -8.037 1.00 82.81 336 VAL A N 1
ATOM 2479 C CA . VAL A 1 336 ? -14.069 -32.650 -9.391 1.00 82.81 336 VAL A CA 1
ATOM 2480 C C . VAL A 1 336 ? -13.019 -33.461 -10.155 1.00 82.81 336 VAL A C 1
ATOM 2482 O O . VAL A 1 336 ? -13.364 -34.465 -10.777 1.00 82.81 336 VAL A O 1
ATOM 2485 N N . GLY A 1 337 ? -11.740 -33.092 -10.070 1.00 84.19 337 GLY A N 1
ATOM 2486 C CA . GLY A 1 337 ? -10.636 -33.821 -10.695 1.00 84.19 337 GLY A CA 1
ATOM 2487 C C . GLY A 1 337 ? -10.504 -35.249 -10.159 1.00 84.19 337 GLY A C 1
ATOM 2488 O O . GLY A 1 337 ? -10.459 -36.207 -10.934 1.00 84.19 337 GLY A O 1
ATOM 2489 N N . LEU A 1 338 ? -10.530 -35.416 -8.835 1.00 89.06 338 LEU A N 1
ATOM 2490 C CA . LEU A 1 338 ? -10.488 -36.725 -8.180 1.00 89.06 338 LEU A CA 1
ATOM 2491 C C . LEU A 1 338 ? -11.731 -37.568 -8.495 1.00 89.06 338 LEU A C 1
ATOM 2493 O O . LEU A 1 338 ? -11.609 -38.762 -8.778 1.00 89.06 338 LEU A O 1
ATOM 2497 N N . ALA A 1 339 ? -12.921 -36.961 -8.511 1.00 86.19 339 ALA A N 1
ATOM 2498 C CA . ALA A 1 339 ? -14.155 -37.635 -8.906 1.00 86.19 339 ALA A CA 1
ATOM 2499 C C . ALA A 1 339 ? -14.100 -38.103 -10.371 1.00 86.19 339 ALA A C 1
ATOM 2501 O O . ALA A 1 339 ? -14.480 -39.237 -10.674 1.00 86.19 339 ALA A O 1
ATOM 2502 N N . GLY A 1 340 ? -13.562 -37.274 -11.271 1.00 88.62 340 GLY A N 1
ATOM 2503 C CA . GLY A 1 340 ? -13.309 -37.632 -12.667 1.00 88.62 340 GLY A CA 1
ATOM 2504 C C . GLY A 1 340 ? -12.389 -38.849 -12.799 1.00 88.62 340 GLY A C 1
ATOM 2505 O O . GLY A 1 340 ? -12.738 -39.818 -13.478 1.00 88.62 340 GLY A O 1
ATOM 2506 N N . LEU A 1 341 ? -11.259 -38.858 -12.082 1.00 88.44 341 LEU A N 1
ATOM 2507 C CA . LEU A 1 341 ? -10.325 -39.992 -12.056 1.00 88.44 341 LEU A CA 1
ATOM 2508 C C . LEU A 1 341 ? -10.978 -41.277 -11.521 1.00 88.44 341 LEU A C 1
ATOM 2510 O O . LEU A 1 341 ? -10.793 -42.358 -12.091 1.00 88.44 341 LEU A O 1
ATOM 2514 N N . ALA A 1 342 ? -11.789 -41.177 -10.465 1.00 86.81 342 ALA A N 1
ATOM 2515 C CA . ALA A 1 342 ? -12.506 -42.320 -9.902 1.00 86.81 342 ALA A CA 1
ATOM 2516 C C . ALA A 1 342 ? -13.522 -42.919 -10.894 1.00 86.81 342 ALA A C 1
ATOM 2518 O O . ALA A 1 342 ? -13.631 -44.145 -11.017 1.00 86.81 342 ALA A O 1
ATOM 2519 N N . LEU A 1 343 ? -14.235 -42.072 -11.645 1.00 89.00 343 LEU A N 1
ATOM 2520 C CA . LEU A 1 343 ? -15.180 -42.511 -12.676 1.00 89.00 343 LEU A CA 1
ATOM 2521 C C . LEU A 1 343 ? -14.479 -43.219 -13.842 1.00 89.00 343 LEU A C 1
ATOM 2523 O O . LEU A 1 343 ? -14.980 -44.246 -14.309 1.00 89.00 343 LEU A O 1
ATOM 2527 N N . VAL A 1 344 ? -13.311 -42.736 -14.279 1.00 86.50 344 VAL A N 1
ATOM 2528 C CA . VAL A 1 344 ? -12.504 -43.411 -15.314 1.00 86.50 344 VAL A CA 1
ATOM 2529 C C . VAL A 1 344 ? -12.040 -44.786 -14.829 1.00 86.50 344 VAL A C 1
ATOM 2531 O O . VAL A 1 344 ? -12.249 -45.783 -15.525 1.00 86.50 344 VAL A O 1
ATOM 2534 N N . ARG A 1 345 ? -11.509 -44.880 -13.603 1.00 83.25 345 ARG A N 1
ATOM 2535 C CA . ARG A 1 345 ? -11.061 -46.155 -13.017 1.00 83.25 345 ARG A CA 1
ATOM 2536 C C . ARG A 1 345 ? -12.197 -47.173 -12.893 1.00 83.25 345 ARG A C 1
ATOM 2538 O O . ARG A 1 345 ? -12.015 -48.353 -13.183 1.00 83.25 345 ARG A O 1
ATOM 2545 N N . ARG A 1 346 ? -13.404 -46.728 -12.525 1.00 81.81 346 ARG A N 1
ATOM 2546 C CA . ARG A 1 346 ? -14.584 -47.606 -12.436 1.00 81.81 346 ARG A CA 1
ATOM 2547 C C . ARG A 1 346 ? -14.997 -48.184 -13.792 1.00 81.81 346 ARG A C 1
ATOM 2549 O O . ARG A 1 346 ? -15.541 -49.285 -13.831 1.00 81.81 346 ARG A O 1
ATOM 2556 N N . ARG A 1 347 ? -14.765 -47.460 -14.891 1.00 75.62 347 ARG A N 1
ATOM 2557 C CA . ARG A 1 347 ? -15.063 -47.940 -16.251 1.00 75.62 347 ARG A CA 1
ATOM 2558 C C . ARG A 1 347 ? -14.031 -48.953 -16.740 1.00 75.62 347 ARG A C 1
ATOM 2560 O O . ARG A 1 347 ? -14.426 -49.910 -17.392 1.00 75.62 347 ARG A O 1
ATOM 2567 N N . GLN A 1 348 ? -12.758 -48.784 -16.379 1.00 71.88 348 GLN A N 1
ATOM 2568 C CA . GLN A 1 348 ? -11.692 -49.731 -16.732 1.00 71.88 348 GLN A CA 1
ATOM 2569 C C . GLN A 1 348 ? -11.863 -51.097 -16.057 1.00 71.88 348 GLN A C 1
ATOM 2571 O O . GLN A 1 348 ? -11.586 -52.109 -16.677 1.00 71.88 348 GLN A O 1
ATOM 2576 N N . ASN A 1 349 ? -12.402 -51.146 -14.836 1.00 68.31 349 ASN A N 1
ATOM 2577 C CA . ASN A 1 349 ? -12.645 -52.412 -14.129 1.00 68.31 349 ASN A CA 1
ATOM 2578 C C . ASN A 1 349 ? -13.899 -53.180 -14.603 1.00 68.31 349 ASN A C 1
ATOM 2580 O O . ASN A 1 349 ? -14.208 -54.233 -14.051 1.00 68.31 349 ASN A O 1
ATOM 2584 N N . LYS A 1 350 ? -14.677 -52.631 -15.546 1.00 60.94 350 LYS A N 1
ATOM 2585 C CA . LYS A 1 350 ? -15.911 -53.246 -16.072 1.00 60.94 350 LYS A CA 1
ATOM 2586 C C . LYS A 1 350 ? -15.787 -53.738 -17.522 1.00 60.94 350 LYS A C 1
ATOM 2588 O O . LYS A 1 350 ? -16.775 -54.251 -18.046 1.00 60.94 350 LYS A O 1
ATOM 2593 N N . ALA A 1 351 ? -14.632 -53.543 -18.154 1.00 47.12 351 ALA A N 1
ATOM 2594 C CA . ALA A 1 351 ? -14.280 -54.081 -19.468 1.00 47.12 351 ALA A CA 1
ATOM 2595 C C . ALA A 1 351 ? -13.297 -55.242 -19.291 1.00 47.12 351 ALA A C 1
ATOM 2597 O O . ALA A 1 351 ? -13.352 -56.167 -20.128 1.00 47.12 351 ALA A O 1
#

Solvent-accessible surface area (backbone atoms only — not comparable to full-atom values): 18566 Å² total; per-residue (Å²): 136,89,89,84,90,82,94,87,86,84,91,84,84,88,90,89,79,88,84,77,78,79,75,69,64,75,67,58,59,63,57,55,56,57,53,55,55,54,50,52,54,49,50,56,50,49,56,66,64,66,70,74,73,79,72,81,82,73,78,84,67,74,83,68,78,79,72,59,48,46,69,56,46,43,33,34,34,22,33,42,26,69,33,43,35,39,29,77,29,41,32,14,19,22,36,38,31,32,31,28,48,30,36,29,43,32,21,73,54,60,58,44,48,91,64,86,62,37,28,35,34,27,38,27,31,32,66,51,28,19,31,43,24,24,84,34,25,26,36,19,31,64,77,42,77,55,40,57,73,48,51,41,74,75,29,52,82,43,76,42,55,66,68,83,57,67,61,57,56,49,52,38,42,55,50,46,48,55,54,57,62,68,59,68,67,33,39,54,48,80,40,72,90,42,32,76,58,19,27,48,34,34,67,50,41,68,83,28,66,22,26,42,72,47,36,40,66,64,55,39,52,24,45,23,58,44,77,44,77,39,50,35,16,37,40,37,33,35,34,70,72,75,91,55,92,82,67,34,66,42,64,37,82,23,41,33,72,78,89,63,97,46,38,35,23,31,36,42,33,43,73,61,36,43,26,40,36,40,30,36,35,57,16,32,37,41,25,66,66,10,44,33,32,27,74,25,48,31,40,14,30,41,32,20,24,23,42,41,37,68,21,29,42,35,36,35,43,58,74,37,75,75,79,86,70,79,73,81,55,55,67,57,52,48,50,50,51,52,53,51,53,52,55,53,54,58,53,63,78,73,113

Sequence (351 aa):
MAPGIAQRQQSCHKNISRSKLLISVSFGLKWRLTLFLTLNLLIMRALKTLAISTVASLAAVSAQAASLTSSQILNQFNAVITGNVSTTSDIEGRLVVNNLVQGATFYNNPRGNASDYSAVNAINIGANGGGNVNNAGGVNWINSNAGHFNLNGGGSVQHGVPTFSISDFSTPLNTLEAQLAGMTSANSLLNSSDPNNFTFKLTGNASSTSVFNITTSQLASAATIKFSGVADTVVINVRYDGSSSTDKALTINGNFNDDTHLGNRIIWNFVDTTAVNFRGWYGTVLAGTSDVQAGSAMNGFLYAESYTGPGELHDRNFLGTLPAVPEPSTWAMMGVGLAGLALVRRRQNKA

pLDDT: mean 83.47, std 20.72, range [33.62, 98.81]

Foldseek 3Di:
DDDDDDDDDDDDDDDDDDDPPPPPPVVPPVVVVVVVVVVVVVVVVVVVVVPPPPPPPPDPPPPDDDQDALQLPLQAFQEQAAAEEAEQAEAQAAYEYAEQAADHEFNNHYPHDDDQDFRYEYQEYHLRSEYEYEPLTEHEYEHYHNYDYDGYPNHYYYYPRPPDDSCSNLVNLVLLLVVLLPDDFDQWDFDQPDLACGEIERNDAQAAEGEAEEELVSQQSHQEYYYHHHYLAYEYEYEYDDDDPPAREHARNHAHPDPDPCLLRYEYRDNDHAEYEEEHEGHAYRAQNYEYEYAAEYHGHDHYNYYDYHYYRHHRRRRGDRDDRPDPCPVVVVVVVVVVVVVVVVVVVVD

Mean predicted aligned e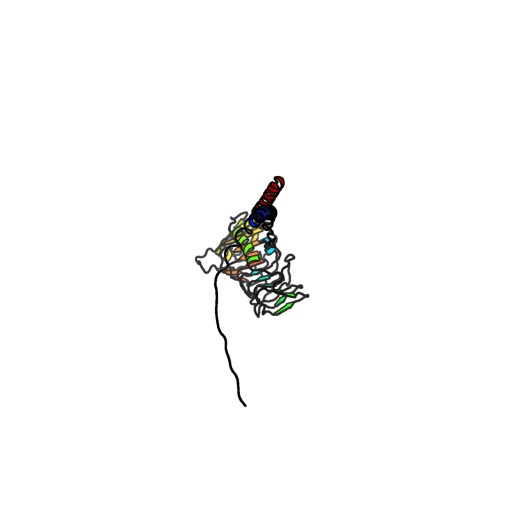rror: 12.64 Å

Nearest PDB structures (foldseek):
  7bwy-assembly3_C  TM=4.677E-01  e=5.302E-04  Antarctomyces psychrotrophicus
  5uyt-assembly1_A  TM=2.957E-01  e=7.995E-02  Flavobacteriaceae bacterium 3519-10
  8j9j-assembly1_G3  TM=1.500E-01  e=2.586E+00  Euglena gracilis
  8j9j-assembly1_G2  TM=1.485E-01  e=4.249E+00  Euglena gracilis

Radius of gyration: 37.69 Å; Cα contacts (8 Å, |Δi|>4): 798; chains: 1; bounding box: 48×81×138 Å

Organism: NCBI:txid551988